Protein 3BU3 (pdb70)

GO terms:
  GO:0005515 protein binding (F, IPI)
  GO:0002092 positive regulation of receptor internalization (P, IDA)
  GO:0031981 nuclear lumen (C, IDA)
  GO:0005635 nuclear envelope (C, IDA)
  GO:0005886 plasma membrane (C, IDA)
  GO:0005899 insulin receptor complex (C, IDA)
  GO:0008286 insulin receptor signaling pathway (P, IDA)
  GO:0005009 insulin receptor activity (F, IGI)
  GO:0007612 learning (P, TAS)
  GO:0007613 memory (P, TAS)
  GO:0008286 insulin receptor signaling pathway (P, IGI)
  GO:0001540 amyloid-beta binding (F, IPI)
  GO:0044877 protein-containing complex binding (F, IPI)
  GO:0043235 signaling receptor complex (C, IDA)
  GO:0004713 protein tyrosine kinase activity (F, IDA)
  GO:0005009 insulin receptor activity (F, IDA)
  GO:0004713 protein tyrosine kinase activity (F, EXP)
  GO:0005009 insulin receptor activity (F, TAS)
  GO:0005886 plasma membrane (C, TAS)
  GO:0010008 endosome membrane (C, TAS)

Sequence (308 aa):
DEWEVSREKITLLRELGQGSFGMVYEGNARDIIKGEAETRVAVKTVNESASLRERIEFLNEASVMKGFTCHHVVRLLGVVSKGQPTLVVMELMAHGDLKSYLRSLRPEAENNPGRPPPTLQEMIQMAAEIADGMAYLNAKKFVHRDLAARNCMVAHDFTVKIGDFGMTRDIETDRKGGKGLLPVRWMAPESLKDGVFTTSSDMWSFGVVLWEITSLAEQPYQGLSNEQVLKFVMDGGYLDQPDNCPERVTDLMRMCWQFNPNMRPTFLEIVNLLKDDLHPSFPEVSFFHSEENKYNPYPEDYGDIEIG

Structure (mmCIF, N/CA/C/O backbone):
data_3BU3
#
_entry.id   3BU3
#
_cell.length_a   46.759
_cell.length_b   84.932
_cell.length_c   50.708
_cell.angle_alpha   90.00
_cell.angle_beta   113.21
_cell.angle_gamma   90.00
#
_symmetry.space_group_name_H-M   'P 1 21 1'
#
loop_
_entity.id
_entity.type
_entity.pdbx_description
1 polymer 'insulin receptor subunit beta'
2 polymer 'Insulin receptor substrate 2'
3 water water
#
loop_
_atom_site.group_PDB
_atom_site.id
_atom_site.type_symbol
_atom_site.label_atom_id
_atom_site.label_alt_id
_atom_site.label_comp_id
_atom_site.label_asym_id
_atom_site.label_entity_id
_atom_site.label_seq_id
_atom_site.pdbx_PDB_ins_code
_atom_site.Cartn_x
_atom_site.Cartn_y
_atom_site.Cartn_z
_atom_site.occupancy
_atom_site.B_iso_or_equiv
_atom_site.auth_seq_id
_atom_site.auth_comp_id
_atom_site.auth_asym_id
_atom_site.auth_atom_id
_atom_site.pdbx_PDB_model_num
ATOM 1 N N . ASP A 1 10 ? 5.164 21.724 3.537 1.00 37.43 987 ASP A N 1
ATOM 2 C CA . ASP A 1 10 ? 5.178 20.313 4.016 1.00 37.02 987 ASP A CA 1
ATOM 3 C C . ASP A 1 10 ? 4.347 19.372 3.136 1.00 36.62 987 ASP A C 1
ATOM 4 O O . ASP A 1 10 ? 3.189 19.657 2.816 1.00 36.90 987 ASP A O 1
ATOM 6 N N . GLU A 1 11 ? 4.943 18.239 2.766 1.00 35.67 988 GLU A N 1
ATOM 7 C CA . GLU A 1 11 ? 4.207 17.133 2.150 1.00 34.26 988 GLU A CA 1
ATOM 8 C C . GLU A 1 11 ? 3.248 16.466 3.163 1.00 33.15 988 GLU A C 1
ATOM 9 O O . GLU A 1 11 ? 2.403 15.651 2.799 1.00 33.15 988 GLU A O 1
ATOM 11 N N . TRP A 1 12 ? 3.390 16.838 4.431 1.00 31.42 989 TRP A N 1
ATOM 12 C CA . TRP A 1 12 ? 2.615 16.251 5.533 1.00 29.87 989 TRP A CA 1
ATOM 13 C C . TRP A 1 12 ? 1.406 17.098 5.932 1.00 29.06 989 TRP A C 1
ATOM 14 O O . TRP A 1 12 ? 0.539 16.647 6.675 1.00 28.28 989 TRP A O 1
ATOM 25 N N . GLU A 1 13 ? 1.349 18.319 5.410 1.00 28.20 990 GLU A N 1
ATOM 26 C CA . GLU A 1 13 ? 0.332 19.279 5.819 1.00 27.68 990 GLU A CA 1
ATOM 27 C C . GLU A 1 13 ? -1.073 18.875 5.398 1.00 27.79 990 GLU A C 1
ATOM 28 O O . GLU A 1 13 ? -1.306 18.428 4.269 1.00 27.53 990 GLU A O 1
ATOM 34 N N . VAL A 1 14 ? -2.005 19.022 6.334 1.00 27.35 991 VAL A N 1
ATOM 35 C CA . VAL A 1 14 ? -3.408 18.769 6.081 1.00 27.93 991 VAL A CA 1
ATOM 36 C C . VAL A 1 14 ? -4.179 20.045 6.421 1.00 28.06 991 VAL A C 1
ATOM 37 O O . VAL A 1 14 ? -3.909 20.686 7.439 1.00 27.76 991 VAL A O 1
ATOM 41 N N . SER A 1 15 ? -5.114 20.407 5.545 1.00 28.91 992 SER A N 1
ATOM 42 C CA . SER A 1 15 ? -6.039 21.519 5.778 1.00 29.89 992 SER A CA 1
ATOM 43 C C . SER A 1 15 ? -6.922 21.252 7.001 1.00 29.47 992 SER A C 1
ATOM 44 O O . SER A 1 15 ? -7.549 20.203 7.095 1.00 30.07 992 SER A O 1
ATOM 47 N N . ARG A 1 16 ? -6.987 22.214 7.922 1.00 29.76 993 ARG A N 1
ATOM 48 C CA . ARG A 1 16 ? -7.724 22.055 9.188 1.00 29.17 993 ARG A CA 1
ATOM 49 C C . ARG A 1 16 ? -9.200 21.714 9.015 1.00 29.75 993 ARG A C 1
ATOM 50 O O . ARG A 1 16 ? -9.763 20.968 9.814 1.00 29.34 993 ARG A O 1
ATOM 58 N N . GLU A 1 17 ? -9.819 22.260 7.969 1.00 30.48 994 GLU A N 1
ATOM 59 C CA . GLU A 1 17 ? -11.243 22.051 7.707 1.00 31.07 994 GLU A CA 1
ATOM 60 C C . GLU A 1 17 ? -11.559 20.606 7.329 1.00 30.78 994 GLU A C 1
ATOM 61 O O . GLU A 1 17 ? -12.715 20.187 7.362 1.00 30.93 994 GLU A O 1
ATOM 67 N N . LYS A 1 18 ? -10.519 19.845 6.991 1.00 30.95 995 LYS A N 1
ATOM 68 C CA . LYS A 1 18 ? -10.669 18.436 6.679 1.00 30.83 995 LYS A CA 1
ATOM 69 C C . LYS A 1 18 ? -10.817 17.546 7.919 1.00 30.40 995 LYS A C 1
ATOM 70 O O . LYS A 1 18 ? -11.275 16.410 7.810 1.00 30.45 995 LYS A O 1
ATOM 76 N N . ILE A 1 19 ? -10.468 18.077 9.093 1.00 30.13 996 ILE A N 1
ATOM 77 C CA . ILE A 1 19 ? -10.524 17.317 10.351 1.00 29.83 996 ILE A CA 1
ATOM 78 C C . ILE A 1 19 ? -11.792 17.627 11.166 1.00 29.65 996 ILE A C 1
ATOM 79 O O . ILE A 1 19 ? -12.136 18.799 11.375 1.00 30.58 996 ILE A O 1
ATOM 84 N N . THR A 1 20 ? -12.483 16.580 11.609 1.00 29.41 997 THR A N 1
ATOM 85 C CA . THR A 1 20 ? -13.601 16.703 12.546 1.00 29.56 997 THR A CA 1
ATOM 86 C C . THR A 1 20 ? -13.356 15.811 13.771 1.00 29.42 997 THR A C 1
ATOM 87 O O . THR A 1 20 ? -13.173 14.609 13.636 1.00 28.63 997 THR A O 1
ATOM 91 N N . LEU A 1 21 ? -13.369 16.402 14.965 1.00 29.58 998 LEU A N 1
ATOM 92 C CA . LEU A 1 21 ? -13.199 15.642 16.202 1.00 30.06 998 LEU A CA 1
ATOM 93 C C . LEU A 1 21 ? -14.527 15.051 16.669 1.00 30.09 998 LEU A C 1
ATOM 94 O O . LEU A 1 21 ? -15.541 15.757 16.736 1.00 30.99 998 LEU A O 1
ATOM 99 N N . LEU A 1 22 ? -14.520 13.764 16.993 1.00 29.53 999 LEU A N 1
ATOM 100 C CA . LEU A 1 22 ? -15.742 13.055 17.342 1.00 29.77 999 LEU A CA 1
ATOM 101 C C . LEU A 1 22 ? -15.855 12.817 18.840 1.00 30.18 999 LEU A C 1
ATOM 102 O O . LEU A 1 22 ? -16.892 13.111 19.435 1.00 30.82 999 LEU A O 1
ATOM 107 N N . ARG A 1 23 ? -14.782 12.302 19.443 1.00 29.87 1000 ARG A N 1
ATOM 108 C CA . ARG A 1 23 ? -14.737 12.063 20.879 1.00 29.69 1000 ARG A CA 1
ATOM 109 C C . ARG A 1 23 ? -13.310 11.976 21.394 1.00 29.39 1000 ARG A C 1
ATOM 110 O O . ARG A 1 23 ? -12.352 11.906 20.611 1.00 28.75 1000 ARG A O 1
ATOM 118 N N . GLU A 1 24 ? -13.176 11.990 22.716 1.00 29.41 1001 GLU A N 1
ATOM 119 C CA . GLU A 1 24 ? -11.873 11.850 23.352 1.00 29.01 1001 GLU A CA 1
ATOM 120 C C . GLU A 1 24 ? -11.537 10.380 23.403 1.00 28.89 1001 GLU A C 1
ATOM 121 O O . GLU A 1 24 ? -12.372 9.565 23.800 1.00 28.68 1001 GLU A O 1
ATOM 127 N N . LEU A 1 25 ? -10.324 10.041 22.992 1.00 28.59 1002 LEU A N 1
ATOM 128 C CA . LEU A 1 25 ? -9.836 8.670 23.111 1.00 29.11 1002 LEU A CA 1
ATOM 129 C C . LEU A 1 25 ? -9.154 8.492 24.447 1.00 29.51 1002 LEU A C 1
ATOM 130 O O . LEU A 1 25 ? -9.334 7.474 25.122 1.00 30.24 1002 LEU A O 1
ATOM 135 N N . GLY A 1 26 ? -8.378 9.492 24.839 1.00 29.33 1003 GLY A N 1
ATOM 136 C CA . GLY A 1 26 ? -7.716 9.447 26.130 1.00 29.65 1003 GLY A CA 1
ATOM 137 C C . GLY A 1 26 ? -6.469 10.281 26.113 1.00 29.63 1003 GLY A C 1
ATOM 138 O O . GLY A 1 26 ? -5.978 10.657 25.041 1.00 29.67 1003 GLY A O 1
ATOM 139 N N . GLN A 1 27 ? -5.969 10.584 27.305 1.00 29.60 1004 GLN A N 1
ATOM 140 C CA . GLN A 1 27 ? -4.762 11.386 27.465 1.00 29.44 1004 GLN A CA 1
ATOM 141 C C . GLN A 1 27 ? -3.532 10.710 26.851 1.00 28.51 1004 GLN A C 1
ATOM 142 O O . GLN A 1 27 ? -3.270 9.523 27.100 1.00 28.23 1004 GLN A O 1
ATOM 148 N N . GLY A 1 28 ? -2.807 11.466 26.025 1.00 27.73 1005 GLY A N 1
ATOM 149 C CA . GLY A 1 28 ? -1.539 11.019 25.438 1.00 27.76 1005 GLY A CA 1
ATOM 150 C C . GLY A 1 28 ? -0.416 11.556 26.306 1.00 27.70 1005 GLY A C 1
ATOM 151 O O . GLY A 1 28 ? -0.673 12.081 27.389 1.00 27.67 1005 GLY A O 1
ATOM 152 N N . SER A 1 29 ? 0.821 11.443 25.835 1.00 27.90 1006 SER A N 1
ATOM 153 C CA . SER A 1 29 ? 1.972 11.904 26.615 1.00 28.40 1006 SER A CA 1
ATOM 154 C C . SER A 1 29 ? 1.894 13.390 26.933 1.00 28.10 1006 SER A C 1
ATOM 155 O O . SER A 1 29 ? 2.217 13.807 28.053 1.00 28.50 1006 SER A O 1
ATOM 158 N N . PHE A 1 30 ? 1.465 14.183 25.953 1.00 27.56 1007 PHE A N 1
ATOM 159 C CA . PHE A 1 30 ? 1.564 15.646 26.056 1.00 27.27 1007 PHE A CA 1
ATOM 160 C C . PHE A 1 30 ? 0.226 16.364 25.975 1.00 27.08 1007 PHE A C 1
ATOM 161 O O . PHE A 1 30 ? 0.168 17.601 26.042 1.00 27.67 1007 PHE A O 1
ATOM 169 N N . GLY A 1 31 ? -0.849 15.592 25.857 1.00 25.87 1008 GLY A N 1
ATOM 170 C CA . GLY A 1 31 ? -2.179 16.164 25.758 1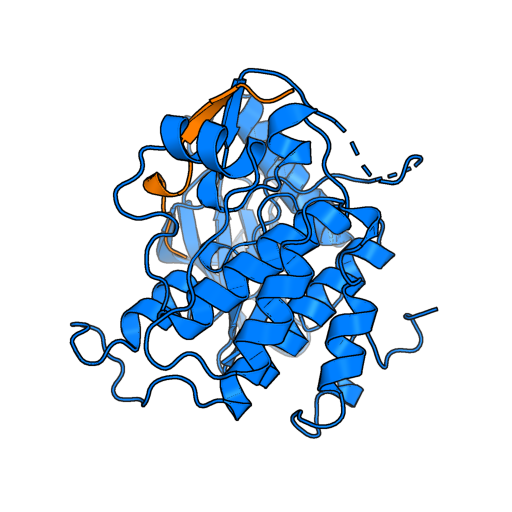.00 24.79 1008 GLY A CA 1
ATOM 171 C C . GLY A 1 31 ? -3.204 15.158 25.278 1.00 24.14 1008 GLY A C 1
ATOM 172 O O . GLY A 1 31 ? -2.883 13.993 25.058 1.00 24.28 1008 GLY A O 1
ATOM 173 N N . MET A 1 32 ? -4.440 15.611 25.116 1.00 23.19 1009 MET A N 1
ATOM 174 C CA . MET A 1 32 ? -5.546 14.712 24.784 1.00 22.47 1009 MET A CA 1
ATOM 175 C C . MET A 1 32 ? -5.405 14.149 23.360 1.00 21.57 1009 MET A C 1
ATOM 176 O O . MET A 1 32 ? -4.953 14.848 22.446 1.00 20.97 1009 MET A O 1
ATOM 181 N N . VAL A 1 33 ? -5.769 12.877 23.198 1.00 19.91 1010 VAL A N 1
ATOM 182 C CA . VAL A 1 33 ? -5.871 12.274 21.867 1.00 19.42 1010 VAL A CA 1
ATOM 183 C C . VAL A 1 33 ? -7.361 12.084 21.586 1.00 19.05 1010 VAL A C 1
ATOM 184 O O . VAL A 1 33 ? -8.117 11.716 22.481 1.00 19.02 1010 VAL A O 1
ATOM 188 N N . TYR A 1 34 ? -7.761 12.371 20.354 1.00 18.95 1011 TYR A N 1
ATOM 189 C CA . TYR A 1 34 ? -9.158 12.330 19.931 1.00 19.42 1011 TYR A CA 1
ATOM 190 C C . TYR A 1 34 ? -9.329 11.300 18.835 1.00 19.85 1011 TYR A C 1
ATOM 191 O O . TYR A 1 34 ? -8.385 10.980 18.118 1.00 18.91 1011 TYR A O 1
ATOM 200 N N . GLU A 1 35 ? -10.534 10.759 18.738 1.00 20.34 1012 GLU A N 1
ATOM 201 C CA . GLU A 1 35 ? -10.930 10.047 17.536 1.00 21.85 1012 GLU A CA 1
ATOM 202 C C . GLU A 1 35 ? -11.597 11.095 16.654 1.00 21.77 1012 GLU A C 1
ATOM 203 O O . GLU A 1 35 ? -12.418 11.898 17.123 1.00 22.01 1012 GLU A O 1
ATOM 209 N N . GLY A 1 36 ? -11.238 11.095 15.379 1.00 21.59 1013 GLY A N 1
ATOM 210 C CA . GLY A 1 36 ? -11.729 12.098 14.454 1.00 22.31 1013 GLY A CA 1
ATOM 211 C C . GLY A 1 36 ? -12.017 11.514 13.084 1.00 22.03 1013 GLY A C 1
ATOM 212 O O . GLY A 1 36 ? -11.737 10.341 12.832 1.00 21.30 1013 GLY A O 1
ATOM 213 N N . ASN A 1 37 ? -12.634 12.332 12.233 1.00 23.04 1014 ASN A N 1
ATOM 214 C CA . ASN A 1 37 ? -12.740 12.058 10.796 1.00 24.10 1014 ASN A CA 1
ATOM 215 C C . ASN A 1 37 ? -11.831 13.012 10.046 1.00 24.52 1014 ASN A C 1
ATOM 216 O O . ASN A 1 37 ? -11.773 14.198 10.366 1.00 24.63 1014 ASN A O 1
ATOM 221 N N . ALA A 1 38 ? -11.108 12.491 9.055 1.00 23.90 1015 ALA A N 1
ATOM 222 C CA . ALA A 1 38 ? -10.265 13.323 8.211 1.00 24.36 1015 ALA A CA 1
ATOM 223 C C . ALA A 1 38 ? -10.650 13.122 6.746 1.00 25.46 1015 ALA A C 1
ATOM 224 O O . ALA A 1 38 ? -10.638 11.996 6.256 1.00 25.63 1015 ALA A O 1
ATOM 226 N N . ARG A 1 39 ? -11.008 14.210 6.068 1.00 26.23 1016 ARG A N 1
ATOM 227 C CA . ARG A 1 39 ? -11.365 14.128 4.659 1.00 28.02 1016 ARG A CA 1
ATOM 228 C C . ARG A 1 39 ? -10.118 14.166 3.798 1.00 27.75 1016 ARG A C 1
ATOM 229 O O . ARG A 1 39 ? -9.230 14.980 4.024 1.00 27.09 1016 ARG A O 1
ATOM 237 N N . ASP A 1 40 ? -10.052 13.254 2.828 1.00 28.82 1017 ASP A N 1
ATOM 238 C CA . ASP A 1 40 ? -9.033 13.295 1.780 1.00 30.20 1017 ASP A CA 1
ATOM 239 C C . ASP A 1 40 ? -7.605 13.191 2.296 1.00 30.29 1017 ASP A C 1
ATOM 240 O O . ASP A 1 40 ? -6.698 13.852 1.780 1.00 30.80 1017 ASP A O 1
ATOM 245 N N . ILE A 1 41 ? -7.416 12.359 3.312 1.00 29.60 1018 ILE A N 1
ATOM 246 C CA . ILE A 1 41 ? -6.094 12.182 3.905 1.00 29.38 1018 ILE A CA 1
ATOM 247 C C . ILE A 1 41 ? -5.400 10.913 3.382 1.00 29.54 1018 ILE A C 1
ATOM 248 O O . ILE A 1 41 ? -4.168 10.866 3.278 1.00 30.28 1018 ILE A O 1
ATOM 253 N N . ILE A 1 42 ? -6.190 9.904 3.033 1.00 28.91 1019 ILE A N 1
ATOM 254 C CA . ILE A 1 42 ? -5.650 8.662 2.477 1.00 28.70 1019 ILE A CA 1
ATOM 255 C C . ILE A 1 42 ? -6.209 8.509 1.060 1.00 28.46 1019 ILE A C 1
ATOM 256 O O . ILE A 1 42 ? -7.422 8.511 0.866 1.00 27.98 1019 ILE A O 1
ATOM 261 N N . LYS A 1 43 ? -5.323 8.394 0.075 1.00 27.84 1020 LYS A N 1
ATOM 262 C CA . LYS A 1 43 ? -5.744 8.187 -1.315 1.00 27.98 1020 LYS A CA 1
ATOM 263 C C . LYS A 1 43 ? -6.681 6.980 -1.396 1.00 27.18 1020 LYS A C 1
ATOM 264 O O . LYS A 1 43 ? -6.399 5.931 -0.815 1.00 27.31 1020 LYS A O 1
ATOM 270 N N . GLY A 1 44 ? -7.802 7.137 -2.092 1.00 26.87 1021 GLY A N 1
ATOM 271 C CA . GLY A 1 44 ? -8.781 6.054 -2.207 1.00 26.34 1021 GLY A CA 1
ATOM 272 C C . GLY A 1 44 ? -9.904 6.085 -1.178 1.00 26.38 1021 GLY A C 1
ATOM 273 O O . GLY A 1 44 ? -10.836 5.274 -1.244 1.00 26.45 1021 GLY A O 1
ATOM 274 N N . GLU A 1 45 ? -9.812 7.015 -0.228 1.00 25.26 1022 GLU A N 1
ATOM 275 C CA . GLU A 1 45 ? -10.825 7.186 0.813 1.00 25.56 1022 GLU A CA 1
ATOM 276 C C . GLU A 1 45 ? -11.221 8.652 0.891 1.00 24.90 1022 GLU A C 1
ATOM 277 O O . GLU A 1 45 ? -10.382 9.519 1.133 1.00 24.70 1022 GLU A O 1
ATOM 283 N N . ALA A 1 46 ? -12.501 8.932 0.664 1.00 24.31 1023 ALA A N 1
ATOM 284 C CA . ALA A 1 46 ? -13.001 10.298 0.759 1.00 24.12 1023 ALA A CA 1
ATOM 285 C C . ALA A 1 46 ? -12.892 10.827 2.193 1.00 23.63 1023 ALA A C 1
ATOM 286 O O . ALA A 1 46 ? -12.674 12.025 2.415 1.00 23.49 1023 ALA A O 1
ATOM 288 N N . GLU A 1 47 ? -13.065 9.920 3.151 1.00 23.36 1024 GLU A N 1
ATOM 289 C CA . GLU A 1 47 ? -13.043 10.270 4.567 1.00 23.69 1024 GLU A CA 1
ATOM 290 C C . GLU A 1 47 ? -12.594 9.059 5.376 1.00 22.57 1024 GLU A C 1
ATOM 291 O O . GLU A 1 47 ? -13.052 7.933 5.148 1.00 23.18 1024 GLU A O 1
ATOM 297 N N . THR A 1 48 ? -11.687 9.297 6.326 1.00 21.26 1025 THR A N 1
ATOM 298 C CA . THR A 1 48 ? -11.072 8.221 7.106 1.00 20.71 1025 THR A CA 1
ATOM 299 C C . THR A 1 48 ? -11.157 8.567 8.591 1.00 19.63 1025 THR A C 1
ATOM 300 O O . THR A 1 48 ? -10.885 9.707 8.968 1.00 19.59 1025 THR A O 1
ATOM 304 N N . ARG A 1 49 ? -11.529 7.582 9.405 1.00 18.92 1026 ARG A N 1
ATOM 305 C CA . ARG A 1 49 ? -11.505 7.737 10.855 1.00 19.16 1026 ARG A CA 1
ATOM 306 C C . ARG A 1 49 ? -10.040 7.651 11.308 1.00 18.46 1026 ARG A C 1
ATOM 307 O O . ARG A 1 49 ? -9.321 6.718 10.934 1.00 17.45 1026 ARG A O 1
ATOM 315 N N . VAL A 1 50 ? -9.633 8.622 12.123 1.00 17.73 1027 VAL A N 1
ATOM 316 C CA . 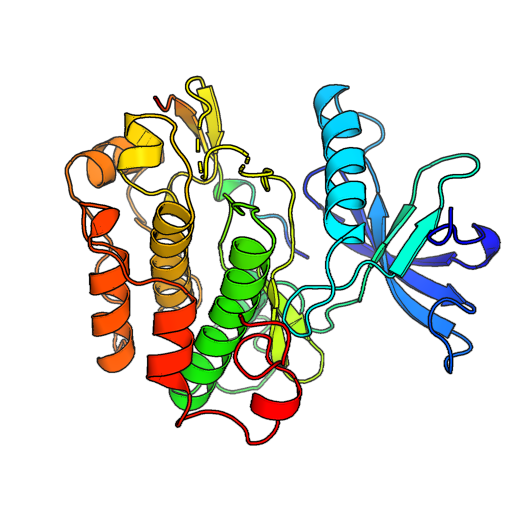VAL A 1 50 ? -8.217 8.826 12.502 1.00 17.02 1027 VAL A CA 1
ATOM 317 C C . VAL A 1 50 ? -8.078 9.092 13.996 1.00 16.96 1027 VAL A C 1
ATOM 318 O O . VAL A 1 50 ? -9.074 9.373 14.678 1.00 17.50 1027 VAL A O 1
ATOM 322 N N . ALA A 1 51 ? -6.841 9.014 14.491 1.00 15.95 1028 ALA A N 1
ATOM 323 C CA . ALA A 1 51 ? -6.523 9.475 15.847 1.00 15.75 1028 ALA A CA 1
ATOM 324 C C . ALA A 1 51 ? -5.862 10.838 15.671 1.00 15.97 1028 ALA A C 1
ATOM 325 O O . ALA A 1 51 ? -5.087 11.036 14.740 1.00 16.11 1028 ALA A O 1
ATOM 327 N N . VAL A 1 52 ? -6.182 11.783 16.545 1.00 15.83 1029 VAL A N 1
ATOM 328 C CA . VAL A 1 52 ? -5.615 13.128 16.436 1.00 16.41 1029 VAL A CA 1
ATOM 329 C C . VAL A 1 52 ? -5.018 13.494 17.787 1.00 16.73 1029 VAL A C 1
ATOM 330 O O . VAL A 1 52 ? -5.746 13.580 18.777 1.00 17.18 1029 VAL A O 1
ATOM 334 N N . LYS A 1 53 ? -3.698 13.671 17.821 1.00 17.82 1030 LYS A N 1
ATOM 335 C CA . LYS A 1 53 ? -2.980 13.987 19.050 1.00 19.03 1030 LYS A CA 1
ATOM 336 C C . LYS A 1 53 ? -2.822 15.489 19.157 1.00 19.80 1030 LYS A C 1
ATOM 337 O O . LYS A 1 53 ? -2.575 16.181 18.169 1.00 19.79 1030 LYS A O 1
ATOM 343 N N . THR A 1 54 ? -2.991 15.994 20.373 1.00 19.87 1031 THR A N 1
ATOM 344 C CA . T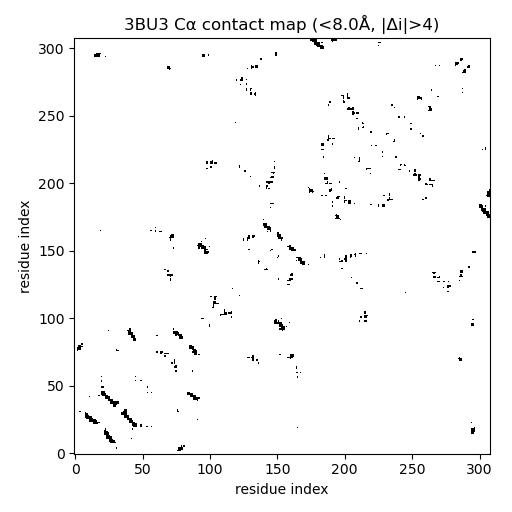HR A 1 54 ? -2.903 17.431 20.600 1.00 20.99 1031 THR A CA 1
ATOM 345 C C . THR A 1 54 ? -2.050 17.699 21.831 1.00 21.46 1031 THR A C 1
ATOM 346 O O . THR A 1 54 ? -1.800 16.784 22.603 1.00 21.54 1031 THR A O 1
ATOM 350 N N . VAL A 1 55 ? -1.594 18.947 21.995 1.00 22.66 1032 VAL A N 1
ATOM 351 C CA . VAL A 1 55 ? -0.847 19.334 23.197 1.00 24.41 1032 VAL A CA 1
ATOM 352 C C . VAL A 1 55 ? -1.776 20.013 24.173 1.00 24.84 1032 VAL A C 1
ATOM 353 O O . VAL A 1 55 ? -2.591 20.838 23.770 1.00 25.21 1032 VAL A O 1
ATOM 357 N N . ASN A 1 56 ? -1.622 19.677 25.452 1.00 25.92 1033 ASN A N 1
ATOM 358 C CA . ASN A 1 56 ? -2.348 20.323 26.548 1.00 27.66 1033 ASN A CA 1
ATOM 359 C C . ASN A 1 56 ? -2.132 21.837 26.576 1.00 27.62 1033 ASN A C 1
ATOM 360 O O . ASN A 1 56 ? -1.014 22.297 26.387 1.00 27.13 1033 ASN A O 1
ATOM 365 N N . GLU A 1 57 ? -3.196 22.595 26.840 1.00 27.79 1034 GLU A N 1
ATOM 366 C CA . GLU A 1 57 ? -3.106 24.055 26.909 1.00 28.66 1034 GLU A CA 1
ATOM 367 C C . GLU A 1 57 ? -2.021 24.516 27.884 1.00 28.42 1034 GLU A C 1
ATOM 368 O O . GLU A 1 57 ? -1.413 25.564 27.683 1.00 29.79 1034 GLU A O 1
ATOM 370 N N . SER A 1 58 ? -1.783 23.730 28.927 1.00 28.46 1035 SER A N 1
ATOM 371 C CA . SER A 1 58 ? -0.854 24.120 29.980 1.00 27.94 1035 SER A CA 1
ATOM 372 C C . SER A 1 58 ? 0.445 23.319 29.945 1.00 26.79 1035 SER A C 1
ATOM 373 O O . SER A 1 58 ? 1.179 23.288 30.928 1.00 26.53 1035 SER A O 1
ATOM 376 N N . ALA A 1 59 ? 0.712 22.665 28.813 1.00 25.10 1036 ALA A N 1
ATOM 377 C CA . ALA A 1 59 ? 1.953 21.941 28.601 1.00 23.93 1036 ALA A CA 1
ATOM 378 C C . ALA A 1 59 ? 3.152 22.856 28.871 1.00 23.01 1036 ALA A C 1
ATOM 379 O O . ALA A 1 59 ? 3.137 24.035 28.501 1.00 22.89 1036 ALA A O 1
ATOM 381 N N . SER A 1 60 ? 4.158 22.312 29.553 1.00 22.71 1037 SER A N 1
ATOM 382 C CA . SER A 1 60 ? 5.431 23.000 29.750 1.00 21.80 1037 SER A CA 1
ATOM 383 C C . SER A 1 60 ? 6.125 23.207 28.402 1.00 21.36 1037 SER A C 1
ATOM 384 O O . SER A 1 60 ? 5.811 22.528 27.421 1.00 20.90 1037 SER A O 1
ATOM 387 N N . LEU A 1 61 ? 7.091 24.127 28.353 1.00 20.51 1038 LEU A N 1
ATOM 388 C CA . LEU A 1 61 ? 7.884 24.316 27.145 1.00 20.11 1038 LEU A CA 1
ATOM 389 C C . LEU A 1 61 ? 8.552 23.001 26.697 1.00 19.98 1038 LEU A C 1
ATOM 390 O O . LEU A 1 61 ? 8.576 22.690 25.508 1.00 19.83 1038 LEU A O 1
ATOM 395 N N . ARG A 1 62 ? 9.068 22.229 27.653 1.00 20.15 1039 ARG A N 1
ATOM 396 C CA . ARG A 1 62 ? 9.692 20.939 27.327 1.00 20.85 1039 ARG A CA 1
ATOM 397 C C . ARG A 1 62 ? 8.669 20.033 26.644 1.00 21.02 1039 ARG A C 1
ATOM 398 O O . ARG A 1 62 ? 8.961 19.413 25.623 1.00 20.61 1039 ARG A O 1
ATOM 406 N N . GLU A 1 63 ? 7.473 19.976 27.216 1.00 20.63 1040 GLU A N 1
ATOM 407 C CA . GLU A 1 63 ? 6.421 19.113 26.665 1.00 21.19 1040 GLU A CA 1
ATOM 408 C C . GLU A 1 63 ? 5.991 19.557 25.283 1.00 21.06 1040 GLU A C 1
ATOM 409 O O . GLU A 1 63 ? 5.773 18.711 24.415 1.00 21.04 1040 GLU A O 1
ATOM 415 N N . ARG A 1 64 ? 5.902 20.874 25.059 1.00 20.53 1041 ARG A N 1
ATOM 416 C CA . ARG A 1 64 ? 5.562 21.389 23.728 1.00 20.75 1041 ARG A CA 1
ATOM 417 C C . ARG A 1 64 ? 6.631 21.000 22.694 1.00 20.33 1041 ARG A C 1
ATOM 418 O O . ARG A 1 64 ? 6.318 20.619 21.556 1.00 20.39 1041 ARG A O 1
ATOM 426 N N . ILE A 1 65 ? 7.897 21.106 23.089 1.00 20.16 1042 ILE A N 1
ATOM 427 C CA . ILE A 1 65 ? 9.016 20.718 22.223 1.00 20.06 1042 ILE A CA 1
ATOM 428 C C . ILE A 1 65 ? 8.976 19.216 21.906 1.00 20.50 1042 ILE A C 1
ATOM 429 O O . ILE A 1 65 ? 9.082 18.813 20.733 1.00 20.79 1042 ILE A O 1
ATOM 434 N N . GLU A 1 66 ? 8.785 18.407 22.945 1.00 21.01 1043 GLU A N 1
ATOM 435 C CA . GLU A 1 66 ? 8.756 16.948 22.791 1.00 22.39 1043 GLU A CA 1
ATOM 436 C C . GLU A 1 66 ? 7.594 16.471 21.905 1.00 21.41 1043 GLU A C 1
ATOM 437 O O . GLU A 1 66 ? 7.745 15.547 21.092 1.00 21.69 1043 GLU A O 1
ATOM 443 N N . PHE A 1 67 ? 6.449 17.134 22.025 1.00 20.84 1044 PHE A N 1
ATOM 444 C CA . PHE A 1 67 ? 5.278 16.802 21.205 1.00 20.62 1044 PHE A CA 1
ATOM 445 C C . PHE A 1 67 ? 5.594 16.989 19.718 1.00 20.44 1044 PHE A C 1
ATOM 446 O O . PHE A 1 67 ? 5.305 16.125 18.893 1.00 19.96 1044 PHE A O 1
ATOM 454 N N . LEU A 1 68 ? 6.228 18.112 19.386 1.00 20.98 1045 LEU A N 1
ATOM 455 C CA . LEU A 1 68 ? 6.611 18.379 18.009 1.00 20.39 1045 LEU A CA 1
ATOM 456 C C . LEU A 1 68 ? 7.707 17.445 17.517 1.00 20.44 1045 LEU A C 1
ATOM 457 O O . LEU A 1 68 ? 7.672 17.003 16.365 1.00 21.00 1045 LEU A O 1
ATOM 462 N N . ASN A 1 69 ? 8.667 17.138 18.388 1.00 19.94 1046 ASN A N 1
ATOM 463 C CA . ASN A 1 69 ? 9.758 16.215 18.035 1.00 20.21 1046 ASN A CA 1
ATOM 464 C C . ASN A 1 69 ? 9.260 14.816 17.714 1.00 19.94 1046 ASN A C 1
ATOM 465 O O . ASN A 1 69 ? 9.760 14.165 16.779 1.00 19.85 1046 ASN A O 1
ATOM 470 N N . GLU A 1 70 ? 8.265 14.370 18.476 1.00 19.95 1047 GLU A N 1
ATOM 471 C CA . GLU A 1 70 ? 7.682 13.047 18.266 1.00 20.01 1047 GLU A CA 1
ATOM 472 C C . GLU A 1 70 ? 6.987 12.959 16.905 1.00 19.88 1047 GLU A C 1
ATOM 473 O O . GLU A 1 70 ? 7.149 11.980 16.166 1.00 19.69 1047 GLU A O 1
ATOM 479 N N . ALA A 1 71 ? 6.213 13.985 16.566 1.00 19.95 1048 ALA A N 1
ATOM 480 C CA . ALA A 1 71 ? 5.592 14.027 15.244 1.00 20.62 1048 ALA A CA 1
ATOM 481 C C . ALA A 1 71 ? 6.670 13.963 14.163 1.00 20.82 1048 ALA A C 1
ATOM 482 O O . ALA A 1 71 ? 6.565 13.185 13.202 1.00 21.12 1048 ALA A O 1
ATOM 484 N N . SER A 1 72 ? 7.729 14.750 14.344 1.00 21.39 1049 SER A N 1
ATOM 485 C CA . SER A 1 72 ? 8.816 14.797 13.364 1.00 22.13 1049 SER A CA 1
ATOM 486 C C . SER A 1 72 ? 9.479 13.428 13.138 1.00 21.84 1049 SER A C 1
ATOM 487 O O . SER A 1 72 ? 9.715 13.016 11.998 1.00 22.39 1049 SER A O 1
ATOM 490 N N . VAL A 1 73 ? 9.763 12.730 14.227 1.00 21.98 1050 VAL A N 1
ATOM 491 C CA . VAL A 1 73 ? 10.359 11.396 14.187 1.00 22.40 1050 VAL A CA 1
ATOM 492 C C . VAL A 1 73 ? 9.530 10.431 13.324 1.00 22.34 1050 VAL A C 1
ATOM 493 O O . VAL A 1 73 ? 10.066 9.697 12.483 1.00 20.97 1050 VAL A O 1
ATOM 497 N N . MET A 1 74 ? 8.214 10.473 13.510 1.00 21.77 1051 MET A N 1
ATOM 498 C CA . MET A 1 74 ? 7.323 9.543 12.832 1.00 22.84 1051 MET A CA 1
ATOM 499 C C . MET A 1 74 ? 7.256 9.753 11.320 1.00 21.63 1051 MET A C 1
ATOM 500 O O . MET A 1 74 ? 6.891 8.840 10.586 1.00 21.08 1051 MET A O 1
ATOM 505 N N . LYS A 1 75 ? 7.644 10.942 10.855 1.00 20.95 1052 LYS A N 1
ATOM 506 C CA . LYS A 1 75 ? 7.642 11.231 9.411 1.00 21.01 1052 LYS A CA 1
ATOM 507 C C . LYS A 1 75 ? 8.584 10.301 8.650 1.00 20.85 1052 LYS A C 1
ATOM 508 O O . LYS A 1 75 ? 8.392 10.040 7.457 1.00 21.76 1052 LYS A O 1
ATOM 514 N N . GLY A 1 76 ? 9.599 9.793 9.340 1.00 21.12 1053 GLY A N 1
ATOM 515 C CA . GLY A 1 76 ? 10.613 8.967 8.680 1.00 21.00 1053 GLY A CA 1
ATOM 516 C C . GLY A 1 76 ? 10.267 7.491 8.602 1.00 21.27 1053 GLY A C 1
ATOM 517 O O . GLY A 1 76 ? 10.985 6.708 7.969 1.00 21.98 1053 GLY A O 1
ATOM 518 N N . PHE A 1 77 ? 9.162 7.097 9.229 1.00 20.86 1054 PHE A N 1
ATOM 519 C CA . PHE A 1 77 ? 8.844 5.671 9.363 1.00 20.31 1054 PHE A CA 1
ATOM 520 C C . PHE A 1 77 ? 7.793 5.185 8.384 1.00 20.48 1054 PHE A C 1
ATOM 521 O O . PHE A 1 77 ? 6.752 5.824 8.196 1.00 20.95 1054 PHE A O 1
ATOM 529 N N . THR A 1 78 ? 8.075 4.038 7.781 1.00 20.37 1055 THR A N 1
ATOM 530 C CA . THR A 1 78 ? 7.107 3.321 6.954 1.00 21.26 1055 THR A CA 1
ATOM 531 C C . THR A 1 78 ? 7.293 1.835 7.236 1.00 21.11 1055 THR A C 1
ATOM 532 O O . THR A 1 78 ? 8.212 1.191 6.714 1.00 21.61 1055 THR A O 1
ATOM 536 N N . CYS A 1 79 ? 6.425 1.307 8.094 1.00 20.35 1056 CYS A N 1
ATOM 537 C CA . CYS A 1 79 ? 6.460 -0.104 8.491 1.00 19.57 1056 CYS A CA 1
ATOM 538 C C . CYS A 1 79 ? 5.064 -0.541 8.888 1.00 19.28 1056 CYS A C 1
ATOM 539 O O . CYS A 1 79 ? 4.372 0.169 9.619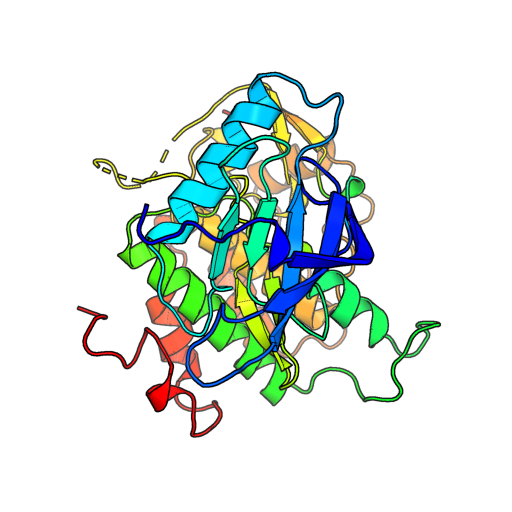 1.00 19.32 1056 CYS A O 1
ATOM 542 N N . HIS A 1 80 ? 4.642 -1.699 8.386 1.00 18.15 1057 HIS A N 1
ATOM 543 C CA . HIS A 1 80 ? 3.320 -2.245 8.705 1.00 17.89 1057 HIS A CA 1
ATOM 544 C C . HIS A 1 80 ? 3.112 -2.429 10.202 1.00 16.92 1057 HIS A C 1
ATOM 545 O O . HIS A 1 80 ? 1.988 -2.399 10.703 1.00 16.85 1057 HIS A O 1
ATOM 552 N N . HIS A 1 81 ? 4.205 -2.657 10.921 1.00 16.42 1058 HIS A N 1
ATOM 553 C CA . HIS A 1 81 ? 4.122 -2.902 12.355 1.00 15.32 1058 HIS A CA 1
ATOM 554 C C . HIS A 1 81 ? 4.501 -1.697 13.204 1.00 15.01 1058 HIS A C 1
ATOM 555 O O . HIS A 1 81 ? 4.866 -1.838 14.362 1.00 14.24 1058 HIS A O 1
ATOM 562 N N . VAL A 1 82 ? 4.407 -0.510 12.595 1.00 14.65 1059 VAL A N 1
ATOM 563 C CA . VAL A 1 82 ? 4.579 0.759 13.295 1.00 14.89 1059 VAL A CA 1
ATOM 564 C C . VAL A 1 82 ? 3.393 1.640 12.920 1.00 14.36 1059 VAL A C 1
ATOM 565 O O . VAL A 1 82 ? 3.066 1.758 11.731 1.00 13.49 1059 VAL A O 1
ATOM 569 N N . VAL A 1 83 ? 2.748 2.225 13.922 1.00 14.99 1060 VAL A N 1
ATOM 570 C CA . VAL A 1 83 ? 1.577 3.096 13.669 1.00 16.63 1060 VAL A CA 1
ATOM 571 C C . VAL A 1 83 ? 1.972 4.258 12.744 1.00 17.22 1060 VAL A C 1
ATOM 572 O O . VAL A 1 83 ? 2.985 4.907 12.963 1.00 17.95 1060 VAL A O 1
ATOM 576 N N . ARG A 1 84 ? 1.168 4.489 11.705 1.00 17.64 1061 ARG A N 1
ATOM 577 C CA . ARG A 1 84 ? 1.483 5.433 10.644 1.00 19.36 1061 ARG A CA 1
ATOM 578 C C . ARG A 1 84 ? 1.095 6.873 11.012 1.00 18.23 1061 ARG A C 1
ATOM 579 O O . ARG A 1 84 ? 0.001 7.099 11.554 1.00 18.10 1061 ARG A O 1
ATOM 587 N N . LEU A 1 85 ? 2.004 7.822 10.751 1.00 17.47 1062 LEU A N 1
ATOM 588 C CA . LEU A 1 85 ? 1.661 9.243 10.744 1.00 17.48 1062 LEU A CA 1
ATOM 589 C C . LEU A 1 85 ? 0.948 9.534 9.424 1.00 17.67 1062 LEU A C 1
ATOM 590 O O . LEU A 1 85 ? 1.441 9.166 8.349 1.00 17.41 1062 LEU A O 1
ATOM 595 N N . LEU A 1 86 ? -0.209 10.194 9.496 1.00 17.51 1063 LEU A N 1
ATOM 596 C CA . LEU A 1 86 ? -0.994 10.487 8.283 1.00 17.61 1063 LEU A CA 1
ATOM 597 C C . LEU A 1 86 ? -0.893 11.937 7.811 1.00 17.81 1063 LEU A C 1
ATOM 598 O O . LEU A 1 86 ? -1.013 12.232 6.608 1.00 18.73 1063 LEU A O 1
ATOM 603 N N . GLY A 1 87 ? -0.692 12.841 8.757 1.00 17.98 1064 GLY A N 1
ATOM 604 C CA . GLY A 1 87 ? -0.587 14.253 8.436 1.00 18.86 1064 GLY A CA 1
ATOM 605 C C . GLY A 1 87 ? -0.469 15.125 9.660 1.00 19.36 1064 GLY A C 1
ATOM 606 O O . GLY A 1 87 ? -0.655 14.664 10.784 1.00 19.15 1064 GLY A O 1
ATOM 607 N N . VAL A 1 88 ? -0.146 16.395 9.426 1.00 20.31 1065 VAL A N 1
ATOM 608 C CA . VAL A 1 88 ? -0.068 17.378 10.481 1.00 21.57 1065 VAL A CA 1
ATOM 609 C C . VAL A 1 88 ? -0.837 18.617 10.019 1.00 22.17 1065 VAL A C 1
ATOM 610 O O . VAL A 1 88 ? -0.751 19.020 8.850 1.00 21.70 1065 VAL A O 1
ATOM 614 N N . VAL A 1 89 ? -1.618 19.181 10.936 1.00 22.32 1066 VAL A N 1
ATOM 615 C CA . VAL A 1 89 ? -2.210 20.498 10.731 1.00 23.58 1066 VAL A CA 1
ATOM 616 C C . VAL A 1 89 ? -1.311 21.445 11.516 1.00 23.90 1066 VAL A C 1
ATOM 617 O O . VAL A 1 89 ? -1.314 21.431 12.752 1.00 23.80 1066 VAL A O 1
ATOM 621 N N . SER A 1 90 ? -0.498 22.215 10.797 1.00 25.60 1067 SER A N 1
ATOM 622 C CA . SER A 1 90 ? 0.469 23.120 11.426 1.00 26.41 1067 SER A CA 1
ATOM 623 C C . SER A 1 90 ? 0.207 24.588 11.083 1.00 27.09 1067 SER A C 1
ATOM 624 O O . SER A 1 90 ? 0.956 25.465 11.510 1.00 27.73 1067 SER A O 1
ATOM 627 N N . LYS A 1 91 ? -0.844 24.845 10.311 1.00 27.61 1068 LYS A N 1
ATOM 628 C CA . LYS A 1 91 ? -1.249 26.211 9.981 1.00 28.27 1068 LYS A CA 1
ATOM 629 C C . LYS A 1 91 ? -2.298 26.697 10.984 1.00 29.21 1068 LYS A C 1
ATOM 630 O O . LYS A 1 91 ? -3.353 26.071 11.153 1.00 29.67 1068 LYS A O 1
ATOM 632 N N . GLY A 1 92 ? -2.013 27.818 11.643 1.00 29.51 1069 GLY A N 1
ATOM 633 C CA . GLY A 1 92 ? -2.895 28.326 12.689 1.00 30.25 1069 GLY A CA 1
ATOM 634 C C . GLY A 1 92 ? -2.669 27.515 13.947 1.00 31.04 1069 GLY A C 1
ATOM 635 O O . GLY A 1 92 ? -1.608 26.889 14.107 1.00 31.20 1069 GLY A O 1
ATOM 636 N N . GLN A 1 93 ? -3.646 27.514 14.852 1.00 31.22 1070 GLN A N 1
ATOM 637 C CA . GLN A 1 93 ? -3.486 26.719 16.068 1.00 31.60 1070 GLN A CA 1
ATOM 638 C C . GLN A 1 93 ? -4.809 26.125 16.593 1.00 30.76 1070 GLN A C 1
ATOM 639 O O . GLN A 1 93 ? -5.888 26.673 16.349 1.00 31.27 1070 GLN A O 1
ATOM 645 N N . PRO A 1 94 ? -4.734 24.974 17.282 1.00 29.40 1071 PRO A N 1
ATOM 646 C CA . PRO A 1 94 ? -3.528 24.258 17.707 1.00 28.30 1071 PRO A CA 1
ATOM 647 C C . PRO A 1 94 ? -2.988 23.296 16.644 1.00 26.75 1071 PRO A C 1
ATOM 648 O O . PRO A 1 94 ? -3.693 22.983 15.687 1.00 26.25 1071 PRO A O 1
ATOM 652 N N . THR A 1 95 ? -1.747 22.852 16.829 1.00 25.94 1072 THR A N 1
ATOM 653 C CA . THR A 1 95 ? -1.148 21.813 15.997 1.00 25.23 1072 THR A CA 1
ATOM 654 C C . THR A 1 95 ? -1.874 20.483 16.236 1.00 24.30 1072 THR A C 1
ATOM 655 O O . THR A 1 95 ? -2.020 20.050 17.382 1.00 24.42 1072 THR A O 1
ATOM 659 N N . LEU A 1 96 ? -2.325 19.865 15.149 1.00 22.53 1073 LEU A N 1
ATOM 660 C CA . LEU A 1 96 ? -2.982 18.562 15.207 1.00 20.82 1073 LEU A CA 1
ATOM 661 C C . LEU A 1 96 ? -2.074 17.548 14.538 1.00 20.86 1073 LEU A C 1
ATOM 662 O O . LEU A 1 96 ? -1.616 17.775 13.416 1.00 21.84 1073 LEU A O 1
ATOM 667 N N . VAL A 1 97 ? -1.807 16.450 15.238 1.00 18.52 1074 VAL A N 1
ATOM 668 C CA . VAL A 1 97 ? -0.997 15.361 14.702 1.00 18.46 1074 VAL A CA 1
ATOM 669 C C . VAL A 1 97 ? -1.923 14.182 14.406 1.00 17.46 1074 VAL A C 1
ATOM 670 O O . VAL A 1 97 ? -2.477 13.585 15.317 1.00 18.11 1074 VAL A O 1
ATOM 674 N N . VAL A 1 98 ? -2.093 13.869 13.127 1.00 17.48 1075 VAL A N 1
ATOM 675 C CA . VAL A 1 98 ? -3.111 12.928 12.689 1.00 16.55 1075 VAL A CA 1
ATOM 676 C C . VAL A 1 98 ? -2.449 11.596 12.398 1.00 17.40 1075 VAL A C 1
ATOM 677 O O . VAL A 1 98 ? -1.560 11.515 11.550 1.00 16.99 1075 VAL A O 1
ATOM 681 N N . MET A 1 99 ? -2.899 10.561 13.092 1.00 16.69 1076 MET A N 1
ATOM 682 C CA . MET A 1 99 ? -2.344 9.213 12.902 1.00 19.65 1076 MET A CA 1
ATOM 683 C C . MET A 1 99 ? -3.366 8.146 12.641 1.00 16.92 1076 MET A C 1
ATOM 684 O O . MET A 1 99 ? -4.550 8.317 12.885 1.00 17.13 1076 MET A O 1
ATOM 689 N N . GLU A 1 100 ? -2.851 7.026 12.148 1.00 15.90 1077 GLU A N 1
ATOM 690 C CA . GLU A 1 100 ? -3.598 5.810 11.947 1.00 16.04 1077 GLU A CA 1
ATOM 691 C C . GLU A 1 100 ? -4.363 5.467 13.216 1.00 15.98 1077 GLU A C 1
ATOM 692 O O . GLU A 1 100 ? -3.783 5.390 14.298 1.00 17.04 1077 GLU A O 1
ATOM 698 N N . LEU A 1 101 ? -5.682 5.301 13.090 1.00 16.69 1078 LEU A N 1
ATOM 699 C CA . LEU A 1 101 ? -6.499 4.931 14.242 1.00 16.61 1078 LEU A CA 1
ATOM 700 C C . LEU A 1 101 ? -6.359 3.434 14.475 1.00 17.60 1078 LEU A C 1
ATOM 701 O O . LEU A 1 101 ? -6.529 2.623 13.541 1.00 19.23 1078 LEU A O 1
ATOM 706 N N . MET A 1 102 ? -6.042 3.078 15.709 1.00 15.97 1079 MET A N 1
ATOM 707 C CA . MET A 1 102 ? -5.919 1.676 16.072 1.00 16.77 1079 MET A CA 1
ATOM 708 C C . MET A 1 102 ? -7.189 1.285 16.819 1.00 17.17 1079 MET A C 1
ATOM 709 O O . MET A 1 102 ? -7.411 1.656 17.970 1.00 17.18 1079 MET A O 1
ATOM 714 N N . ALA A 1 103 ? -8.024 0.530 16.108 1.00 18.56 1080 ALA A N 1
ATOM 715 C CA . ALA A 1 103 ? -9.405 0.250 16.501 1.00 19.79 1080 ALA A CA 1
ATOM 716 C C . ALA A 1 103 ? -9.559 -0.420 17.865 1.00 20.06 1080 ALA A C 1
ATOM 717 O O . ALA A 1 103 ? -10.591 -0.244 18.540 1.00 21.45 1080 ALA A O 1
ATOM 719 N N . HIS A 1 104 ? -8.555 -1.198 18.279 1.00 19.86 1081 HIS A N 1
ATOM 720 C CA . HIS A 1 104 ? -8.629 -1.906 19.565 1.00 20.18 1081 HIS A CA 1
ATOM 721 C C . HIS A 1 104 ? -7.741 -1.313 20.644 1.00 19.70 1081 HIS A C 1
ATOM 722 O O . HIS A 1 104 ? -7.563 -1.899 21.708 1.00 20.43 1081 HIS A O 1
ATOM 729 N N . GLY A 1 105 ? -7.237 -0.107 20.389 1.00 18.94 1082 GLY A N 1
ATOM 730 C CA . GLY A 1 105 ? -6.576 0.671 21.429 1.00 18.00 1082 GLY A CA 1
ATOM 731 C C . GLY A 1 105 ? -5.177 0.150 21.764 1.00 17.87 1082 GLY A C 1
ATOM 732 O O . GLY A 1 105 ? -4.531 -0.521 20.945 1.00 18.73 1082 GLY A O 1
ATOM 733 N N . ASP A 1 106 ? -4.707 0.494 22.957 1.00 17.59 1083 ASP A N 1
ATOM 734 C CA . ASP A 1 106 ? -3.370 0.063 23.368 1.00 17.79 1083 ASP A CA 1
ATOM 735 C C . ASP A 1 106 ? -3.445 -1.362 23.872 1.00 17.83 1083 ASP A C 1
ATOM 736 O O . ASP A 1 106 ? -4.485 -1.823 24.381 1.00 18.21 1083 ASP A O 1
ATOM 741 N N . LEU A 1 107 ? -2.317 -2.051 23.767 1.00 16.88 1084 LEU A N 1
ATOM 742 C CA . LEU A 1 107 ? -2.266 -3.466 24.062 1.00 16.96 1084 LEU A CA 1
ATOM 743 C C . LEU A 1 107 ? -2.446 -3.773 25.546 1.00 16.78 1084 LEU A C 1
ATOM 744 O O . LEU A 1 107 ? -2.965 -4.833 25.887 1.00 17.41 1084 LEU A O 1
ATOM 749 N N . LYS A 1 108 ? -2.017 -2.868 26.425 1.00 17.05 1085 LYS A N 1
ATOM 750 C CA . LYS A 1 108 ? -2.197 -3.074 27.849 1.00 17.56 1085 LYS A CA 1
ATOM 751 C C . LYS A 1 108 ? -3.684 -3.100 28.200 1.00 18.31 1085 LYS A C 1
ATOM 752 O O . LYS A 1 108 ? -4.135 -3.999 28.893 1.00 18.97 1085 LYS A O 1
ATOM 758 N N . SER A 1 109 ? -4.419 -2.114 27.693 1.00 18.99 1086 SER A N 1
ATOM 759 C CA . SER A 1 109 ? -5.872 -2.047 27.883 1.00 19.92 1086 SER A CA 1
ATOM 760 C C . SER A 1 109 ? -6.561 -3.273 27.266 1.00 20.35 1086 SER A C 1
ATOM 761 O O . SER A 1 109 ? -7.487 -3.838 27.869 1.00 21.05 1086 SER A O 1
ATOM 764 N N . TYR A 1 110 ? -6.135 -3.647 26.060 1.00 20.94 1087 TYR A N 1
ATOM 765 C CA . TYR A 1 110 ? -6.671 -4.790 25.335 1.00 21.72 1087 TYR A CA 1
ATOM 766 C C . TYR A 1 110 ? -6.487 -6.078 26.139 1.00 21.79 1087 TYR A C 1
ATOM 767 O O . TYR A 1 110 ? -7.446 -6.812 26.358 1.00 21.46 1087 TYR A O 1
ATOM 776 N N . LEU A 1 111 ? -5.256 -6.338 26.583 1.00 20.92 1088 LEU A N 1
ATOM 777 C CA . LEU A 1 111 ? -4.979 -7.540 27.358 1.00 21.08 1088 LEU A CA 1
ATOM 778 C C . LEU A 1 111 ? -5.814 -7.581 28.636 1.00 21.38 1088 LEU A C 1
ATOM 779 O O . LEU A 1 111 ? -6.327 -8.641 29.001 1.00 22.24 1088 LEU A O 1
ATOM 784 N N . ARG A 1 112 ? -5.962 -6.440 29.304 1.00 21.35 1089 ARG A N 1
ATOM 785 C CA . ARG A 1 112 ? -6.699 -6.390 30.565 1.00 22.43 1089 ARG A CA 1
ATOM 786 C C . ARG A 1 112 ? -8.177 -6.703 30.324 1.00 22.82 1089 ARG A C 1
ATOM 787 O O . ARG A 1 112 ? -8.818 -7.336 31.161 1.00 23.94 1089 ARG A O 1
ATOM 795 N N . SER A 1 113 ? -8.679 -6.318 29.156 1.00 23.14 1090 SER A N 1
ATOM 796 C CA . SER A 1 113 ? -10.080 -6.570 28.817 1.00 23.64 1090 SER A CA 1
ATOM 797 C C . SER A 1 113 ? -10.355 -8.057 28.568 1.00 24.46 1090 SER A C 1
ATOM 798 O O . SER A 1 113 ? -11.509 -8.490 28.591 1.00 25.20 1090 SER A O 1
ATOM 801 N N . LEU A 1 114 ? -9.305 -8.841 28.321 1.00 24.31 1091 LEU A N 1
ATOM 802 C CA . LEU A 1 114 ? -9.464 -10.262 27.977 1.00 25.46 1091 LEU A CA 1
ATOM 803 C C . LEU A 1 114 ? -9.417 -11.186 29.193 1.00 25.60 1091 LEU A C 1
ATOM 804 O O . LEU A 1 114 ? -9.580 -12.411 29.058 1.00 25.86 1091 LEU A O 1
ATOM 809 N N . ARG A 1 115 ? -9.204 -10.597 30.371 1.00 25.33 1092 ARG A N 1
ATOM 810 C CA . ARG A 1 115 ? -9.244 -11.334 31.622 1.00 26.53 1092 ARG A CA 1
ATOM 811 C C . ARG A 1 115 ? -10.664 -11.847 31.781 1.00 27.46 1092 ARG A C 1
ATOM 812 O O . ARG A 1 115 ? -11.612 -11.126 31.453 1.00 27.05 1092 ARG A O 1
ATOM 820 N N . PRO A 1 116 ? -10.814 -13.100 32.246 1.00 28.78 1093 PRO A N 1
ATOM 821 C CA . PRO A 1 116 ? -12.146 -13.703 32.397 1.00 29.35 1093 PRO A CA 1
ATOM 822 C C . PRO A 1 116 ? -13.120 -12.825 33.173 1.00 29.64 1093 PRO A C 1
ATOM 823 O O . PRO A 1 116 ? -14.304 -12.763 32.823 1.00 29.58 1093 PRO A O 1
ATOM 827 N N . GLU A 1 117 ? -12.621 -12.145 34.205 1.00 29.97 1094 GLU A N 1
ATOM 828 C CA . GLU A 1 117 ? -13.454 -11.346 35.096 1.00 30.39 1094 GLU A CA 1
ATOM 829 C C . GLU A 1 117 ? -13.553 -9.863 34.708 1.00 30.73 1094 GLU A C 1
ATOM 830 O O . GLU A 1 117 ? -14.214 -9.080 35.397 1.00 30.57 1094 GLU A O 1
ATOM 832 N N . ALA A 1 118 ? -12.904 -9.470 33.610 1.00 30.19 1095 ALA A N 1
ATOM 833 C CA . ALA A 1 118 ? -12.930 -8.069 33.189 1.00 30.17 1095 ALA A CA 1
ATOM 834 C C . ALA A 1 118 ? -14.347 -7.615 32.862 1.00 30.18 1095 ALA A C 1
ATOM 835 O O . ALA A 1 118 ? -15.062 -8.286 32.107 1.00 30.07 1095 ALA A O 1
ATOM 837 N N . GLU A 1 119 ? -14.735 -6.473 33.414 1.00 30.13 1096 GLU A N 1
ATOM 838 C CA . GLU A 1 119 ? -16.080 -5.920 33.185 1.00 30.92 1096 GLU A CA 1
ATOM 839 C C . GLU A 1 119 ? -16.314 -5.677 31.704 1.00 30.94 1096 GLU A C 1
ATOM 840 O O . GLU A 1 119 ? -17.438 -5.844 31.207 1.00 30.50 1096 GLU A O 1
ATOM 842 N N . ASN A 1 120 ? -15.245 -5.284 31.010 1.00 31.14 1097 ASN A N 1
ATOM 843 C CA . ASN A 1 120 ? -15.299 -5.000 29.585 1.00 31.76 1097 ASN A CA 1
ATOM 844 C C . ASN A 1 120 ? -14.831 -6.158 28.713 1.00 31.91 1097 ASN A C 1
ATOM 845 O O . ASN A 1 120 ? -14.460 -5.943 27.552 1.00 32.67 1097 ASN A O 1
ATOM 850 N N . ASN A 1 121 ? -14.864 -7.381 29.245 1.00 31.85 1098 ASN A N 1
ATOM 851 C CA . ASN A 1 121 ? -14.546 -8.539 28.428 1.00 32.20 1098 ASN A CA 1
ATOM 852 C C . ASN A 1 121 ? -15.390 -8.486 27.169 1.00 33.27 1098 ASN A C 1
ATOM 853 O O . ASN A 1 121 ? -16.627 -8.520 27.251 1.00 33.23 1098 ASN A O 1
ATOM 858 N N . PRO A 1 122 ? -14.727 -8.378 26.003 1.00 33.93 1099 PRO A N 1
ATOM 859 C CA . PRO A 1 122 ? -15.429 -8.139 24.747 1.00 34.51 1099 PRO A CA 1
ATOM 860 C C . PRO A 1 122 ? -16.153 -9.381 24.226 1.00 35.02 1099 PRO A C 1
ATOM 861 O O . PRO A 1 122 ? -16.735 -9.342 23.134 1.00 35.69 1099 PRO A O 1
ATOM 865 N N . GLY A 1 123 ? -16.131 -10.463 25.008 1.00 35.43 1100 GLY A N 1
ATOM 866 C CA . GLY A 1 123 ? -16.805 -11.710 24.653 1.00 36.11 1100 GLY A CA 1
ATOM 867 C C . GLY A 1 123 ? -15.969 -12.601 23.761 1.00 36.63 1100 GLY A C 1
ATOM 868 O O . GLY A 1 123 ? -16.501 -13.428 23.015 1.00 37.00 1100 GLY A O 1
ATOM 869 N N . ARG A 1 124 ? -14.649 -12.424 23.843 1.00 37.02 1101 ARG A N 1
ATOM 870 C CA . ARG A 1 124 ? -13.684 -13.196 23.069 1.00 36.90 1101 ARG A CA 1
ATOM 871 C C . ARG A 1 124 ? -12.710 -13.870 24.033 1.00 36.45 1101 ARG A C 1
ATOM 872 O O . ARG A 1 124 ? -12.432 -13.325 25.108 1.00 35.99 1101 ARG A O 1
ATOM 880 N N . PRO A 1 125 ? -12.215 -15.070 23.668 1.00 36.05 1102 PRO A N 1
ATOM 881 C CA . PRO A 1 125 ? -11.226 -15.795 24.476 1.00 35.67 1102 PRO A CA 1
ATOM 882 C C . PRO A 1 125 ? -9.871 -15.067 24.564 1.00 35.14 1102 PRO A C 1
ATOM 883 O O . PRO A 1 125 ? -9.536 -14.287 23.653 1.00 34.73 1102 PRO A O 1
ATOM 887 N N . PRO A 1 126 ? -9.094 -15.336 25.640 1.00 34.38 1103 PRO A N 1
ATOM 888 C CA . PRO A 1 126 ? -7.744 -14.781 25.789 1.00 33.65 1103 PRO A CA 1
ATOM 889 C C . PRO A 1 126 ? -6.853 -15.255 24.655 1.00 32.78 1103 PRO A C 1
ATOM 890 O O . PRO A 1 126 ? -7.234 -16.174 23.913 1.00 32.33 1103 PRO A O 1
ATOM 894 N N . PRO A 1 127 ? -5.658 -14.647 24.517 1.00 31.45 1104 PRO A N 1
ATOM 895 C CA . PRO A 1 127 ? -4.846 -14.986 23.361 1.00 30.85 1104 PRO A CA 1
ATOM 896 C C . PRO A 1 127 ? -4.410 -16.447 23.421 1.00 29.90 1104 PRO A C 1
ATOM 897 O O . PRO A 1 127 ? -4.105 -16.954 24.494 1.00 29.58 1104 PRO A O 1
ATOM 901 N N . THR A 1 128 ? -4.407 -17.116 22.276 1.00 29.39 1105 THR A N 1
ATOM 902 C CA . THR A 1 128 ? -3.866 -18.465 22.215 1.00 29.60 1105 THR A CA 1
ATOM 903 C C . THR A 1 128 ? -2.355 -18.324 22.126 1.00 29.11 1105 THR A C 1
ATOM 904 O O . THR A 1 128 ? -1.849 -17.219 21.936 1.00 28.71 1105 THR A O 1
ATOM 908 N N . LEU A 1 129 ? -1.638 -19.438 22.254 1.00 29.02 1106 LEU A N 1
ATOM 909 C CA . LEU A 1 129 ? -0.191 -19.454 22.076 1.00 28.46 1106 LEU A CA 1
ATOM 910 C C . LEU A 1 129 ? 0.148 -18.915 20.694 1.00 28.17 1106 LEU A C 1
ATOM 911 O O . LEU A 1 129 ? 1.063 -18.102 20.527 1.00 27.38 1106 LEU A O 1
ATOM 916 N N . GLN A 1 130 ? -0.621 -19.351 19.705 1.00 28.02 1107 GLN A N 1
ATOM 917 C CA . GLN A 1 130 ? -0.415 -18.943 18.336 1.00 28.26 1107 GLN A CA 1
ATOM 918 C C . GLN A 1 130 ? -0.570 -17.433 18.188 1.00 27.13 1107 GLN A C 1
ATOM 919 O O . GLN A 1 130 ? 0.204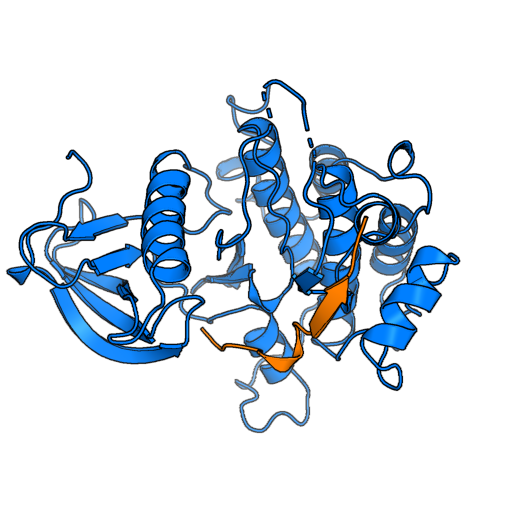 -16.784 17.481 1.00 26.98 1107 GLN A O 1
ATOM 925 N N . GLU A 1 131 ? -1.587 -16.891 18.846 1.00 25.83 1108 GLU A N 1
ATOM 926 C CA . GLU A 1 131 ? -1.851 -15.451 18.814 1.00 25.49 1108 GLU A CA 1
ATOM 927 C C . GLU A 1 131 ? -0.775 -14.656 19.546 1.00 24.93 1108 GLU A C 1
ATOM 928 O O . GLU A 1 131 ? -0.392 -13.578 19.090 1.00 23.96 1108 GLU A O 1
ATOM 934 N N . MET A 1 132 ? -0.289 -15.200 20.663 1.00 24.58 1109 MET A N 1
ATOM 935 C CA . MET A 1 132 ? 0.809 -14.581 21.421 1.00 25.47 1109 MET A CA 1
ATOM 936 C C . MET A 1 132 ? 2.107 -14.548 20.608 1.00 23.72 1109 MET A C 1
ATOM 937 O O . MET A 1 132 ? 2.852 -13.559 20.648 1.00 22.70 1109 MET A O 1
ATOM 942 N N . ILE A 1 133 ? 2.382 -15.630 19.881 1.00 22.91 1110 ILE A N 1
ATOM 943 C CA . ILE A 1 133 ? 3.548 -15.697 18.997 1.00 22.04 1110 ILE A CA 1
ATOM 944 C C . ILE A 1 133 ? 3.445 -14.682 17.846 1.00 21.95 1110 ILE A C 1
ATOM 945 O O . ILE A 1 133 ? 4.424 -14.003 17.493 1.00 20.88 1110 ILE A O 1
ATOM 950 N N . GLN A 1 134 ? 2.246 -14.579 17.272 1.00 20.55 1111 GLN A N 1
ATOM 951 C CA . GLN A 1 134 ? 1.973 -13.603 16.232 1.00 20.63 1111 GLN A CA 1
ATOM 952 C C . GLN A 1 134 ? 2.219 -12.175 16.765 1.00 19.81 1111 GLN A C 1
ATOM 953 O O . GLN A 1 134 ? 2.901 -11.372 16.108 1.00 19.27 1111 GLN A O 1
ATOM 959 N N . MET A 1 135 ? 1.682 -11.876 17.946 1.00 19.62 1112 MET A N 1
ATOM 960 C CA . MET A 1 135 ? 1.875 -10.540 18.558 1.00 20.78 1112 MET A CA 1
ATOM 961 C C . MET A 1 135 ? 3.363 -10.270 18.754 1.00 19.77 1112 MET A C 1
ATOM 962 O O . MET A 1 135 ? 3.873 -9.186 18.420 1.00 18.46 1112 MET A O 1
ATOM 967 N N . ALA A 1 136 ? 4.050 -11.264 19.314 1.00 18.68 1113 ALA A N 1
ATOM 968 C CA . ALA A 1 136 ? 5.494 -11.136 19.580 1.00 17.85 1113 ALA A CA 1
ATOM 969 C C . ALA A 1 136 ? 6.280 -10.836 18.317 1.00 17.86 1113 ALA A C 1
ATOM 970 O O . ALA A 1 136 ? 7.143 -9.950 18.311 1.00 17.19 1113 ALA A O 1
ATOM 972 N N . ALA A 1 137 ? 5.976 -11.558 17.244 1.00 16.59 1114 ALA A N 1
ATOM 973 C CA . ALA A 1 137 ? 6.685 -11.383 15.976 1.00 17.01 1114 ALA A CA 1
ATOM 974 C C . ALA A 1 137 ? 6.416 -10.000 15.369 1.00 16.21 1114 ALA A C 1
ATOM 975 O O . ALA A 1 137 ? 7.317 -9.378 14.819 1.00 16.71 1114 ALA A O 1
ATOM 977 N N . GLU A 1 138 ? 5.168 -9.543 15.466 1.00 16.38 1115 GLU A N 1
ATOM 978 C CA . GLU A 1 138 ? 4.805 -8.206 14.979 1.00 15.61 1115 GLU A CA 1
ATOM 979 C C . GLU A 1 138 ? 5.522 -7.077 15.726 1.00 15.24 1115 GLU A C 1
ATOM 980 O O . GLU A 1 138 ? 6.092 -6.170 15.099 1.00 15.06 1115 GLU A O 1
ATOM 986 N N . ILE A 1 139 ? 5.482 -7.143 17.053 1.00 14.94 1116 ILE A N 1
ATOM 987 C CA . ILE A 1 139 ? 6.197 -6.174 17.907 1.00 13.98 1116 ILE A CA 1
ATOM 988 C C . ILE A 1 139 ? 7.703 -6.230 17.609 1.00 13.93 1116 ILE A C 1
ATOM 989 O O . ILE A 1 139 ? 8.331 -5.198 17.386 1.00 14.28 1116 ILE A O 1
ATOM 994 N N . ALA A 1 140 ? 8.279 -7.423 17.578 1.00 14.78 1117 ALA A N 1
ATOM 995 C CA . ALA A 1 140 ? 9.711 -7.525 17.255 1.00 13.97 1117 ALA A CA 1
ATOM 996 C C . ALA A 1 140 ? 10.059 -7.021 15.848 1.00 14.65 1117 ALA A C 1
ATOM 997 O O . ALA A 1 140 ? 11.124 -6.443 15.625 1.00 14.52 1117 ALA A O 1
ATOM 999 N N . ASP A 1 141 ? 9.148 -7.214 14.889 1.00 14.64 1118 ASP A N 1
ATOM 1000 C CA . ASP A 1 141 ? 9.384 -6.741 13.534 1.00 15.26 1118 ASP A CA 1
ATOM 1001 C C . ASP A 1 141 ? 9.389 -5.215 13.479 1.00 14.78 1118 ASP A C 1
ATOM 1002 O O . ASP A 1 141 ? 10.249 -4.618 12.843 1.00 14.68 1118 ASP A O 1
ATOM 1007 N N . GLY A 1 142 ? 8.419 -4.596 14.153 1.00 13.97 1119 GLY A N 1
ATOM 1008 C CA . GLY A 1 142 ? 8.386 -3.149 14.269 1.00 14.26 1119 GLY A CA 1
ATOM 1009 C C . GLY A 1 142 ? 9.651 -2.629 14.940 1.00 13.97 1119 GLY A C 1
ATOM 1010 O O . GLY A 1 142 ? 10.252 -1.661 14.482 1.00 14.03 1119 GLY A O 1
ATOM 1011 N N . MET A 1 143 ? 10.063 -3.280 16.019 1.00 14.71 1120 MET A N 1
ATOM 1012 C CA . MET A 1 143 ? 11.292 -2.872 16.703 1.00 14.48 1120 MET A CA 1
ATOM 1013 C C . MET A 1 143 ? 12.544 -3.084 15.848 1.00 15.03 1120 MET A C 1
ATOM 1014 O O . MET A 1 143 ? 13.462 -2.252 15.863 1.00 13.94 1120 MET A O 1
ATOM 1019 N N . ALA A 1 144 ? 12.580 -4.177 15.087 1.00 15.35 1121 ALA A N 1
ATOM 1020 C CA . ALA A 1 144 ? 13.707 -4.419 14.173 1.00 16.23 1121 ALA A CA 1
ATOM 1021 C C . ALA A 1 144 ? 13.815 -3.290 13.160 1.00 16.27 1121 ALA A C 1
ATOM 1022 O O . ALA A 1 144 ? 14.905 -2.801 12.870 1.00 16.27 1121 ALA A O 1
ATOM 1024 N N . TYR A 1 145 ? 12.660 -2.854 12.658 1.00 15.78 1122 TYR A N 1
ATOM 1025 C CA . TYR A 1 145 ? 12.595 -1.724 11.748 1.00 16.35 1122 TYR A CA 1
ATOM 1026 C C . TYR A 1 145 ? 13.136 -0.453 12.405 1.00 16.44 1122 TYR A C 1
ATOM 1027 O O . TYR A 1 145 ? 13.982 0.224 11.846 1.00 16.84 1122 TYR A O 1
ATOM 1036 N N . LEU A 1 146 ? 12.652 -0.131 13.603 1.00 16.14 1123 LEU A N 1
ATOM 1037 C CA . LEU A 1 146 ? 13.093 1.073 14.308 1.00 16.44 1123 LEU A CA 1
ATOM 1038 C C . LEU A 1 146 ? 14.620 1.061 14.524 1.00 16.31 1123 LEU A C 1
ATOM 1039 O O . LEU A 1 146 ? 15.299 2.073 14.310 1.00 16.38 1123 LEU A O 1
ATOM 1044 N N . ASN A 1 147 ? 15.135 -0.103 14.921 1.00 16.75 1124 ASN A N 1
ATOM 1045 C CA . ASN A 1 147 ? 16.572 -0.295 15.131 1.00 17.05 1124 ASN A CA 1
ATOM 1046 C C . ASN A 1 147 ? 17.356 -0.100 13.829 1.00 17.64 1124 ASN A C 1
ATOM 1047 O O . ASN A 1 147 ? 18.405 0.553 13.834 1.00 18.71 1124 ASN A O 1
ATOM 1052 N N . ALA A 1 148 ? 16.826 -0.634 12.726 1.00 18.11 1125 ALA A N 1
ATOM 1053 C CA . ALA A 1 148 ? 17.456 -0.496 11.403 1.00 18.27 1125 ALA A CA 1
ATOM 1054 C C . ALA A 1 148 ? 17.485 0.969 10.962 1.00 18.29 1125 ALA A C 1
ATOM 1055 O O . ALA A 1 148 ? 18.416 1.398 10.251 1.00 19.24 1125 ALA A O 1
ATOM 1057 N N . LYS A 1 149 ? 16.481 1.736 11.399 1.00 18.13 1126 LYS A N 1
ATOM 1058 C CA . LYS A 1 149 ? 16.372 3.177 11.141 1.00 18.44 1126 LYS A CA 1
ATOM 1059 C C . LYS A 1 149 ? 17.237 3.993 12.101 1.00 18.70 1126 LYS A C 1
ATOM 1060 O O . LYS A 1 149 ? 17.302 5.236 12.019 1.00 18.77 1126 LYS A O 1
ATOM 1066 N N . LYS A 1 150 ? 17.866 3.282 13.038 1.00 17.87 1127 LYS A N 1
ATOM 1067 C CA . LYS A 1 150 ? 18.797 3.858 14.018 1.00 17.58 1127 LYS A CA 1
ATOM 1068 C C . LYS A 1 150 ? 18.107 4.786 15.022 1.00 16.94 1127 LYS A C 1
ATOM 1069 O O . LYS A 1 150 ? 18.525 5.930 15.255 1.00 16.00 1127 LYS A O 1
ATOM 1075 N N . PHE A 1 151 ? 17.012 4.265 15.580 1.00 16.37 1128 PHE A N 1
ATOM 1076 C CA . PHE A 1 151 ? 16.355 4.846 16.736 1.00 16.08 1128 PHE A CA 1
ATOM 1077 C C . PHE A 1 151 ? 16.280 3.811 17.849 1.00 15.66 1128 PHE A C 1
ATOM 1078 O O . PHE A 1 151 ? 16.191 2.609 17.585 1.00 17.35 1128 PHE A O 1
ATOM 1086 N N . VAL A 1 152 ? 16.385 4.289 19.085 1.00 15.10 1129 VAL A N 1
ATOM 1087 C CA . VAL A 1 152 ? 16.098 3.468 20.254 1.00 14.71 1129 VAL A CA 1
ATOM 1088 C C . VAL A 1 152 ? 14.784 3.983 20.841 1.00 14.40 1129 VAL A C 1
ATOM 1089 O O . VAL A 1 152 ? 14.584 5.205 20.974 1.00 13.75 1129 VAL A O 1
ATOM 1093 N N . HIS A 1 153 ? 13.899 3.053 21.191 1.00 14.30 1130 HIS A N 1
ATOM 1094 C CA . HIS A 1 153 ? 12.536 3.420 21.564 1.00 13.69 1130 HIS A CA 1
ATOM 1095 C C . HIS A 1 153 ? 12.465 3.989 22.979 1.00 14.12 1130 HIS A C 1
ATOM 1096 O O . HIS A 1 153 ? 11.851 5.034 23.202 1.00 13.86 1130 HIS A O 1
ATOM 1103 N N . ARG A 1 154 ? 13.109 3.296 23.915 1.00 14.34 1131 ARG A N 1
ATOM 1104 C CA . ARG A 1 154 ? 13.218 3.698 25.327 1.00 14.43 1131 ARG A CA 1
ATOM 1105 C C . ARG A 1 154 ? 11.969 3.541 26.194 1.00 14.14 1131 ARG A C 1
ATOM 1106 O O . ARG A 1 154 ? 12.047 3.712 27.403 1.00 14.57 1131 ARG A O 1
ATOM 1114 N N . ASP A 1 155 ? 10.829 3.234 25.583 1.00 14.60 1132 ASP A N 1
ATOM 1115 C CA . ASP A 1 155 ? 9.592 3.052 26.344 1.00 14.08 1132 ASP A CA 1
ATOM 1116 C C . ASP A 1 155 ? 8.755 1.912 25.776 1.00 13.73 1132 ASP A C 1
ATOM 1117 O O . ASP A 1 155 ? 7.518 1.979 25.717 1.00 13.79 1132 ASP A O 1
ATOM 1122 N N . LEU A 1 156 ? 9.422 0.846 25.354 1.00 12.68 1133 LEU A N 1
ATOM 1123 C CA . LEU A 1 156 ? 8.682 -0.314 24.859 1.00 12.71 1133 LEU A CA 1
ATOM 1124 C C . LEU A 1 156 ? 7.928 -0.955 26.024 1.00 12.54 1133 LEU A C 1
ATOM 1125 O O . LEU A 1 156 ? 8.492 -1.243 27.092 1.00 12.26 1133 LEU A O 1
ATOM 1130 N N . ALA A 1 157 ? 6.632 -1.148 25.810 1.00 12.86 1134 ALA A N 1
ATOM 1131 C CA . ALA A 1 157 ? 5.745 -1.616 26.856 1.00 13.00 1134 ALA A CA 1
ATOM 1132 C C . ALA A 1 157 ? 4.424 -1.911 26.181 1.00 13.29 1134 ALA A C 1
ATOM 1133 O O . ALA A 1 157 ? 4.130 -1.348 25.132 1.00 13.16 1134 ALA A O 1
ATOM 1135 N N . ALA A 1 158 ? 3.612 -2.768 26.787 1.00 14.19 1135 ALA A N 1
ATOM 1136 C CA . ALA A 1 158 ? 2.305 -3.078 26.187 1.00 14.64 1135 ALA A CA 1
ATOM 1137 C C . ALA A 1 158 ? 1.460 -1.814 25.941 1.00 13.99 1135 ALA A C 1
ATOM 1138 O O . ALA A 1 158 ? 0.777 -1.714 24.912 1.00 15.08 1135 ALA A O 1
ATOM 1140 N N . ARG A 1 159 ? 1.530 -0.854 26.865 1.00 14.22 1136 ARG A N 1
ATOM 1141 C CA . ARG A 1 159 ? 0.737 0.397 26.770 1.00 14.66 1136 ARG A CA 1
ATOM 1142 C C . ARG A 1 159 ? 1.138 1.230 25.542 1.00 15.10 1136 ARG A C 1
ATOM 1143 O O . ARG A 1 159 ? 0.363 2.082 25.084 1.00 15.68 1136 ARG A O 1
ATOM 1151 N N . ASN A 1 160 ? 2.331 0.961 25.014 1.00 15.01 1137 ASN A N 1
ATOM 1152 C CA . ASN A 1 160 ? 2.838 1.694 23.853 1.00 15.73 1137 ASN A CA 1
ATOM 1153 C C . ASN A 1 160 ? 2.795 0.913 22.548 1.00 16.01 1137 ASN A C 1
ATOM 1154 O O . ASN A 1 160 ? 3.281 1.377 21.520 1.00 17.20 1137 ASN A O 1
ATOM 1159 N N . CYS A 1 161 ? 2.185 -0.267 22.619 1.00 15.71 1138 CYS A N 1
ATOM 1160 C CA . CYS A 1 161 ? 1.839 -1.055 21.450 1.00 15.78 1138 CYS A CA 1
ATOM 1161 C C . CYS A 1 161 ? 0.343 -0.871 21.259 1.00 16.21 1138 CYS A C 1
ATOM 1162 O O . CYS A 1 161 ? -0.395 -0.649 22.236 1.00 17.56 1138 CYS A O 1
ATOM 1165 N N . MET A 1 162 ? -0.073 -0.894 20.004 1.00 15.84 1139 MET A N 1
ATOM 1166 C CA . MET A 1 162 ? -1.478 -0.642 19.672 1.00 16.46 1139 MET A CA 1
ATOM 1167 C C . MET A 1 162 ? -2.041 -1.804 18.866 1.00 16.91 1139 MET A C 1
ATOM 1168 O O . MET A 1 162 ? -1.301 -2.485 18.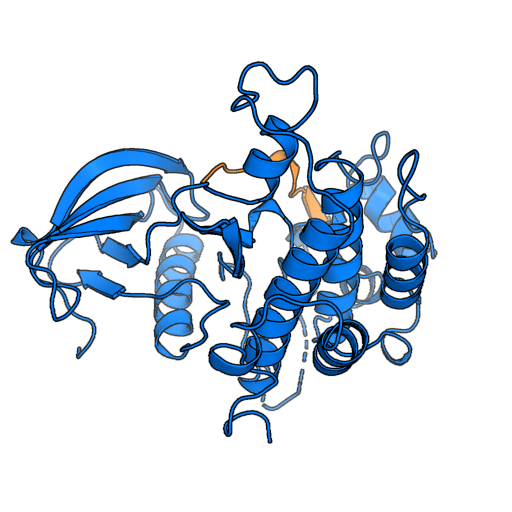147 1.00 15.53 1139 MET A O 1
ATOM 1173 N N . VAL A 1 163 ? -3.360 -2.011 18.946 1.00 16.98 1140 VAL A N 1
ATOM 1174 C CA . VAL A 1 163 ? -4.000 -3.159 18.292 1.00 17.72 1140 VAL A CA 1
ATOM 1175 C C . VAL A 1 163 ? -4.997 -2.686 17.228 1.00 18.03 1140 VAL A C 1
ATOM 1176 O O . VAL A 1 163 ? -5.904 -1.929 17.537 1.00 17.87 1140 VAL A O 1
ATOM 1180 N N . ALA A 1 164 ? -4.797 -3.141 15.994 1.00 18.53 1141 ALA A N 1
ATOM 1181 C CA . ALA A 1 164 ? -5.625 -2.748 14.853 1.00 19.77 1141 ALA A CA 1
ATOM 1182 C C . ALA A 1 164 ? -6.959 -3.483 14.811 1.00 21.06 1141 ALA A C 1
ATOM 1183 O O . ALA A 1 164 ? -7.192 -4.389 15.585 1.00 21.73 1141 ALA A O 1
ATOM 1185 N N . HIS A 1 165 ? -7.822 -3.071 13.876 1.00 23.29 1142 HIS A N 1
ATOM 1186 C CA . HIS A 1 165 ? -9.098 -3.747 13.620 1.00 25.10 1142 HIS A CA 1
ATOM 1187 C C . HIS A 1 165 ? -8.966 -5.266 13.422 1.00 25.15 1142 HIS A C 1
ATOM 1188 O O . HIS A 1 165 ? -9.812 -6.045 13.903 1.00 25.60 1142 HIS A O 1
ATOM 1195 N N . ASP A 1 166 ? -7.904 -5.682 12.734 1.00 24.17 1143 ASP A N 1
ATOM 1196 C CA . ASP A 1 166 ? -7.643 -7.098 12.458 1.00 24.57 1143 ASP A CA 1
ATOM 1197 C C . ASP A 1 166 ? -6.717 -7.762 13.491 1.00 24.17 1143 ASP A C 1
ATOM 1198 O O . ASP A 1 166 ? -6.229 -8.875 13.274 1.00 24.29 1143 ASP A O 1
ATOM 1203 N N . PHE A 1 167 ? -6.487 -7.057 14.601 1.00 23.10 1144 PHE A N 1
ATOM 1204 C CA . PHE A 1 167 ? -5.710 -7.527 15.764 1.00 22.38 1144 PHE A CA 1
ATOM 1205 C C . PHE A 1 167 ? -4.193 -7.543 15.548 1.00 21.62 1144 PHE A C 1
ATOM 1206 O O . PHE A 1 167 ? -3.452 -8.003 16.409 1.00 21.48 1144 PHE A O 1
ATOM 1214 N N . THR A 1 168 ? -3.750 -7.029 14.401 1.00 20.53 1145 THR A N 1
ATOM 1215 C CA . THR A 1 168 ? -2.323 -6.760 14.160 1.00 19.61 1145 THR A CA 1
ATOM 1216 C C . THR A 1 168 ? -1.825 -5.800 15.242 1.00 18.72 1145 THR A C 1
ATOM 1217 O O . THR A 1 168 ? -2.461 -4.777 15.505 1.00 18.12 1145 THR A O 1
ATOM 1221 N N . VAL A 1 169 ? -0.698 -6.142 15.870 1.00 17.89 1146 VAL A N 1
ATOM 1222 C CA . VAL A 1 169 ? -0.067 -5.244 16.854 1.00 17.14 1146 VAL A CA 1
ATOM 1223 C C . VAL A 1 169 ? 1.013 -4.398 16.182 1.00 15.60 1146 VAL A C 1
ATOM 1224 O O . VAL A 1 169 ? 1.741 -4.871 15.299 1.00 16.06 1146 VAL A O 1
ATOM 1228 N N . LYS A 1 170 ? 1.099 -3.136 16.593 1.00 15.67 1147 LYS A N 1
ATOM 1229 C CA . LYS A 1 170 ? 2.057 -2.179 16.013 1.00 15.45 1147 LYS A CA 1
ATOM 1230 C C . LYS A 1 170 ? 2.679 -1.339 17.111 1.00 15.40 1147 LYS A C 1
ATOM 1231 O O . LYS A 1 170 ? 2.030 -1.018 18.097 1.00 15.26 1147 LYS A O 1
ATOM 1237 N N . ILE A 1 171 ? 3.933 -0.937 16.913 1.00 15.26 1148 ILE A N 1
ATOM 1238 C CA . ILE A 1 171 ? 4.562 -0.022 17.856 1.00 16.20 1148 ILE A CA 1
ATOM 1239 C C . ILE A 1 171 ? 3.960 1.368 17.679 1.00 17.14 1148 ILE A C 1
ATOM 1240 O O . ILE A 1 171 ? 3.861 1.883 16.561 1.00 15.40 1148 ILE A O 1
ATOM 1245 N N . GLY A 1 172 ? 3.584 1.959 18.798 1.00 18.37 1149 GLY A N 1
ATOM 1246 C CA . GLY A 1 172 ? 3.093 3.320 18.829 1.00 21.08 1149 GLY A CA 1
ATOM 1247 C C . GLY A 1 172 ? 3.948 4.080 19.837 1.00 21.37 1149 GLY A C 1
ATOM 1248 O O . GLY A 1 172 ? 4.983 3.594 20.340 1.00 23.60 1149 GLY A O 1
ATOM 1249 N N . ASP A 1 173 ? 3.530 5.303 20.083 1.00 22.48 1150 ASP A N 1
ATOM 1250 C CA . ASP A 1 173 ? 4.059 6.152 21.113 1.00 22.44 1150 ASP A CA 1
ATOM 1251 C C . ASP A 1 173 ? 5.578 6.290 21.176 1.00 22.13 1150 ASP A C 1
ATOM 1252 O O . ASP A 1 173 ? 6.278 5.558 21.883 1.00 24.20 1150 ASP A O 1
ATOM 1257 N N . PHE A 1 174 ? 6.062 7.292 20.477 1.00 20.28 1151 PHE A N 1
ATOM 1258 C CA . PHE A 1 174 ? 7.486 7.480 20.314 1.00 19.53 1151 PHE A CA 1
ATOM 1259 C C . PHE A 1 174 ? 8.000 8.631 21.156 1.00 19.26 1151 PHE A C 1
ATOM 1260 O O . PHE A 1 174 ? 8.999 9.256 20.814 1.00 19.16 1151 PHE A O 1
ATOM 1268 N N . GLY A 1 175 ? 7.310 8.866 22.275 1.00 19.53 1152 GLY A N 1
ATOM 1269 C CA . GLY A 1 175 ? 7.587 10.003 23.152 1.00 20.52 1152 GLY A CA 1
ATOM 1270 C C . GLY A 1 175 ? 8.977 10.037 23.774 1.00 21.23 1152 GLY A C 1
ATOM 1271 O O . GLY A 1 175 ? 9.457 11.110 24.164 1.00 22.45 1152 GLY A O 1
ATOM 1272 N N . MET A 1 176 ? 9.617 8.878 23.880 1.00 18.63 1153 MET A N 1
ATOM 1273 C CA . MET A 1 176 ? 10.984 8.782 24.459 1.00 18.49 1153 MET A CA 1
ATOM 1274 C C . MET A 1 176 ? 12.036 8.339 23.426 1.00 18.09 1153 MET A C 1
ATOM 1275 O O . MET A 1 176 ? 13.217 8.142 23.743 1.00 17.90 1153 MET A O 1
ATOM 1280 N N . THR A 1 177 ? 11.613 8.211 22.173 1.00 17.16 1154 THR A N 1
ATOM 1281 C CA . THR A 1 177 ? 12.468 7.645 21.132 1.00 17.31 1154 THR A CA 1
ATOM 1282 C C . THR A 1 177 ? 13.584 8.617 20.770 1.00 17.96 1154 THR A C 1
ATOM 1283 O O . THR A 1 177 ? 13.369 9.830 20.692 1.00 18.08 1154 THR A O 1
ATOM 1287 N N . ARG A 1 178 ? 14.777 8.075 20.553 1.00 17.70 1155 ARG A N 1
ATOM 1288 C CA . ARG A 1 178 ? 15.956 8.903 20.277 1.00 18.31 1155 ARG A CA 1
ATOM 1289 C C . ARG A 1 178 ? 16.802 8.330 19.151 1.00 18.98 1155 ARG A C 1
ATOM 1290 O O . ARG A 1 178 ? 16.940 7.122 19.020 1.00 18.28 1155 ARG A O 1
ATOM 1298 N N . ASP A 1 179 ? 17.337 9.237 18.330 1.00 19.48 1156 ASP A N 1
ATOM 1299 C CA . ASP A 1 179 ? 18.235 8.930 17.237 1.00 20.54 1156 ASP A CA 1
ATOM 1300 C C . ASP A 1 179 ? 19.551 8.384 17.797 1.00 20.53 1156 ASP A C 1
ATOM 1301 O O . ASP A 1 179 ? 20.110 8.943 18.759 1.00 21.71 1156 ASP A O 1
ATOM 1306 N N . ILE A 1 180 ? 20.007 7.273 17.240 1.00 20.76 1157 ILE A N 1
ATOM 1307 C CA . ILE A 1 180 ? 21.277 6.671 17.658 1.00 20.93 1157 ILE A CA 1
ATOM 1308 C C . ILE A 1 180 ? 22.219 6.434 16.470 1.00 22.41 1157 ILE A C 1
ATOM 1309 O O . ILE A 1 180 ? 23.123 5.593 16.540 1.00 21.93 1157 ILE A O 1
ATOM 1330 N N . GLU A 1 182 ? 24.755 8.063 15.038 1.00 25.26 1159 GLU A N 1
ATOM 1331 C CA . GLU A 1 182 ? 26.195 8.334 15.148 1.00 25.39 1159 GLU A CA 1
ATOM 1332 C C . GLU A 1 182 ? 26.910 7.352 16.075 1.00 25.50 1159 GLU A C 1
ATOM 1333 O O . GLU A 1 182 ? 28.053 6.954 15.800 1.00 25.90 1159 GLU A O 1
ATOM 1335 N N . THR A 1 183 ? 26.238 6.930 17.149 1.00 24.50 1160 THR A N 1
ATOM 1336 C CA . THR A 1 183 ? 26.917 6.195 18.212 1.00 24.08 1160 THR A CA 1
ATOM 1337 C C . THR A 1 183 ? 26.308 4.859 18.621 1.00 23.95 1160 THR A C 1
ATOM 1338 O O . THR A 1 183 ? 26.953 4.095 19.336 1.00 23.35 1160 THR A O 1
ATOM 1342 N N . ASP A 1 184 ? 25.066 4.599 18.208 1.00 22.86 1161 ASP A N 1
ATOM 1343 C CA . ASP A 1 184 ? 24.356 3.353 18.584 1.00 23.05 1161 ASP A CA 1
ATOM 1344 C C . ASP A 1 184 ? 23.871 3.318 20.037 1.00 22.06 1161 ASP A C 1
ATOM 1345 O O . ASP A 1 184 ? 23.413 2.284 20.517 1.00 22.18 1161 ASP A O 1
ATOM 1382 N N . ARG A 1 187 ? 22.474 8.296 25.942 1.00 22.26 1164 ARG A N 1
ATOM 1383 C CA . ARG A 1 187 ? 22.768 8.337 27.376 1.00 23.17 1164 ARG A CA 1
ATOM 1384 C C . ARG A 1 187 ? 22.119 9.550 28.019 1.00 23.43 1164 ARG A C 1
ATOM 1385 O O . ARG A 1 187 ? 22.252 10.679 27.529 1.00 23.13 1164 ARG A O 1
ATOM 1393 N N . LYS A 1 188 ? 21.411 9.316 29.117 1.00 23.66 1165 LYS A N 1
ATOM 1394 C CA . LYS A 1 188 ? 20.800 10.391 29.881 1.00 25.19 1165 LYS A CA 1
ATOM 1395 C C . LYS A 1 188 ? 20.719 10.007 31.352 1.00 25.52 1165 LYS A C 1
ATOM 1396 O O . LYS A 1 188 ? 19.744 9.393 31.802 1.00 25.75 1165 LYS A O 1
ATOM 1402 N N . GLY A 1 189 ? 21.759 10.364 32.094 1.00 25.96 1166 GLY A N 1
ATOM 1403 C CA . GLY A 1 189 ? 21.759 10.176 33.544 1.00 26.07 1166 GLY A CA 1
ATOM 1404 C C . GLY A 1 189 ? 20.938 11.237 34.255 1.00 26.50 1166 GLY A C 1
ATOM 1405 O O . GLY A 1 189 ? 20.570 12.254 33.659 1.00 27.24 1166 GLY A O 1
ATOM 1406 N N . GLY A 1 190 ? 20.655 11.011 35.536 1.00 26.17 1167 GLY A N 1
ATOM 1407 C CA . GLY A 1 190 ? 19.912 11.978 36.340 1.00 25.99 1167 GLY A CA 1
ATOM 1408 C C . GLY A 1 190 ? 18.488 11.568 36.659 1.00 25.45 1167 GLY A C 1
ATOM 1409 O O . GLY A 1 190 ? 18.064 10.452 36.324 1.00 24.70 1167 GLY A O 1
ATOM 1410 N N . LYS A 1 191 ? 17.754 12.473 37.314 1.00 25.19 1168 LYS A N 1
ATOM 1411 C CA . LYS A 1 191 ? 16.373 12.208 37.712 1.00 25.12 1168 LYS A CA 1
ATOM 1412 C C . LYS A 1 191 ? 15.434 12.341 36.523 1.00 24.91 1168 LYS A C 1
ATOM 1413 O O . LYS A 1 191 ? 15.617 13.209 35.663 1.00 25.00 1168 LYS A O 1
ATOM 1415 N N . GLY A 1 192 ? 14.425 11.480 36.489 1.00 24.58 1169 GLY A N 1
ATOM 1416 C CA . GLY A 1 192 ? 13.388 11.540 35.450 1.00 24.04 1169 GLY A CA 1
ATOM 1417 C C . GLY A 1 192 ? 12.124 10.800 35.848 1.00 23.18 1169 GLY A C 1
ATOM 1418 O O . GLY A 1 192 ? 12.144 9.957 36.749 1.00 23.23 1169 GLY A O 1
ATOM 1419 N N . LEU A 1 193 ? 11.020 11.119 35.174 1.00 22.42 1170 LEU A N 1
ATOM 1420 C CA . LEU A 1 193 ? 9.785 10.357 35.301 1.00 22.27 1170 LEU A CA 1
ATOM 1421 C C . LEU A 1 193 ? 9.910 9.256 34.266 1.00 21.46 1170 LEU A C 1
ATOM 1422 O O . LEU A 1 193 ? 9.772 9.501 33.058 1.00 21.76 1170 LEU A O 1
ATOM 1427 N N . LEU A 1 194 ? 10.224 8.053 34.739 1.00 19.70 1171 LEU A N 1
ATOM 1428 C CA . LEU A 1 194 ? 10.757 6.993 33.875 1.00 17.73 1171 LEU A CA 1
ATOM 1429 C C . LEU A 1 194 ? 9.978 5.695 34.075 1.00 17.18 1171 LEU A C 1
ATOM 1430 O O . LEU A 1 194 ? 9.447 5.458 35.161 1.00 17.13 1171 LEU A O 1
ATOM 1435 N N . PRO A 1 195 ? 9.900 4.854 33.022 1.00 16.10 1172 PRO A N 1
ATOM 1436 C CA . PRO A 1 195 ? 9.172 3.586 33.090 1.00 16.41 1172 PRO A CA 1
ATOM 1437 C C . PRO A 1 195 ? 10.010 2.499 33.795 1.00 16.60 1172 PRO A C 1
ATOM 1438 O O . PRO A 1 195 ? 10.403 1.488 33.189 1.00 16.99 1172 PRO A O 1
ATOM 1442 N N . VAL A 1 196 ? 10.261 2.721 35.085 1.00 16.92 1173 VAL A N 1
ATOM 1443 C CA . VAL A 1 196 ? 11.226 1.922 35.843 1.00 17.21 1173 VAL A CA 1
ATOM 1444 C C . VAL A 1 196 ? 11.016 0.413 35.735 1.00 16.97 1173 VAL A C 1
ATOM 1445 O O . VAL A 1 196 ? 11.989 -0.339 35.617 1.00 17.09 1173 VAL A O 1
ATOM 1449 N N . ARG A 1 197 ? 9.753 -0.030 35.759 1.00 16.88 1174 ARG A N 1
ATOM 1450 C CA . ARG A 1 197 ? 9.442 -1.472 35.704 1.00 16.72 1174 ARG A CA 1
ATOM 1451 C C . ARG A 1 197 ? 9.725 -2.151 34.360 1.00 16.47 1174 ARG A C 1
ATOM 1452 O O . ARG A 1 197 ? 9.659 -3.387 34.259 1.00 16.79 1174 ARG A O 1
ATOM 1460 N N . TRP A 1 198 ? 10.032 -1.352 33.333 1.00 15.65 1175 TRP A N 1
ATOM 1461 C CA . TRP A 1 198 ? 10.360 -1.861 31.998 1.00 14.79 1175 TRP A CA 1
ATOM 1462 C C . TRP A 1 198 ? 11.833 -1.672 31.618 1.00 14.45 1175 TRP A C 1
ATOM 1463 O O . TRP A 1 198 ? 12.239 -2.093 30.544 1.00 14.37 1175 TRP A O 1
ATOM 1474 N N . MET A 1 199 ? 12.624 -1.061 32.510 1.00 15.06 1176 MET A N 1
ATOM 1475 C CA . MET A 1 199 ? 13.985 -0.637 32.159 1.00 15.76 1176 MET A CA 1
ATOM 1476 C C . MET A 1 199 ? 15.079 -1.650 32.499 1.00 15.60 1176 MET A C 1
ATOM 1477 O O . MET A 1 199 ? 14.991 -2.355 33.499 1.00 16.21 1176 MET A O 1
ATOM 1482 N N . ALA A 1 200 ? 16.085 -1.727 31.626 1.00 15.58 1177 ALA A N 1
ATOM 1483 C CA . ALA A 1 200 ? 17.204 -2.665 31.785 1.00 15.72 1177 ALA A CA 1
ATOM 1484 C C . ALA A 1 200 ? 18.154 -2.232 32.900 1.00 16.30 1177 ALA A C 1
ATOM 1485 O O . ALA A 1 200 ? 18.292 -1.048 33.168 1.00 15.63 1177 ALA A O 1
ATOM 1487 N N . PRO A 1 201 ? 18.822 -3.201 33.550 1.00 16.97 1178 PRO A N 1
ATOM 1488 C CA . PRO A 1 201 ? 19.724 -2.849 34.656 1.00 17.08 1178 PRO A CA 1
ATOM 1489 C C . PRO A 1 201 ? 20.782 -1.796 34.278 1.00 16.87 1178 PRO A C 1
ATOM 1490 O O . PRO A 1 201 ? 21.034 -0.875 35.050 1.00 18.20 1178 PRO A O 1
ATOM 1494 N N . GLU A 1 202 ? 21.359 -1.902 33.086 1.00 17.01 1179 GLU A N 1
ATOM 1495 C CA . GLU A 1 202 ? 22.401 -0.945 32.680 1.00 17.08 1179 GLU A CA 1
ATOM 1496 C C . GLU A 1 202 ? 21.842 0.445 32.369 1.00 17.17 1179 GLU A C 1
ATOM 1497 O O . GLU A 1 202 ? 22.570 1.438 32.467 1.00 17.67 1179 GLU A O 1
ATOM 1503 N N . SER A 1 203 ? 20.564 0.520 31.962 1.00 15.70 1180 SER A N 1
ATOM 1504 C CA . SER A 1 203 ? 19.899 1.808 31.801 1.00 16.08 1180 SER A CA 1
ATOM 1505 C C . SER A 1 203 ? 19.740 2.483 33.143 1.00 16.61 1180 SER A C 1
ATOM 1506 O O . SER A 1 203 ? 20.031 3.664 33.309 1.00 16.62 1180 SER A O 1
ATOM 1509 N N . LEU A 1 204 ? 19.298 1.707 34.117 1.00 16.59 1181 LEU A N 1
ATOM 1510 C CA . LEU A 1 204 ? 19.178 2.172 35.485 1.00 17.21 1181 LEU A CA 1
ATOM 1511 C C . LEU A 1 204 ? 20.537 2.581 36.076 1.00 17.85 1181 LEU A C 1
ATOM 1512 O O . LEU A 1 204 ? 20.649 3.628 36.745 1.00 18.67 1181 LEU A O 1
ATOM 1517 N N . LYS A 1 205 ? 21.565 1.794 35.781 1.00 18.65 1182 LYS A N 1
ATOM 1518 C CA . LYS A 1 205 ? 22.861 1.997 36.439 1.00 19.70 1182 LYS A CA 1
ATOM 1519 C C . LYS A 1 205 ? 23.658 3.099 35.770 1.00 19.98 1182 LYS A C 1
ATOM 1520 O O . LYS A 1 205 ? 24.223 3.966 36.450 1.00 19.96 1182 LYS A O 1
ATOM 1526 N N . ASP A 1 206 ? 23.693 3.059 34.440 1.00 19.73 1183 ASP A N 1
ATOM 1527 C CA . ASP A 1 206 ? 24.584 3.911 33.661 1.00 20.48 1183 ASP A CA 1
ATOM 1528 C C . ASP A 1 206 ? 23.851 4.971 32.828 1.00 20.16 1183 ASP A C 1
ATOM 1529 O O . ASP A 1 206 ? 24.491 5.814 32.192 1.00 20.51 1183 ASP A O 1
ATOM 1534 N N . GLY A 1 207 ? 22.519 4.937 32.809 1.00 19.58 1184 GLY A N 1
ATOM 1535 C CA . GLY A 1 207 ? 21.757 5.914 32.028 1.00 19.61 1184 GLY A CA 1
ATOM 1536 C C . GLY A 1 207 ? 21.824 5.671 30.530 1.00 19.20 1184 GLY A C 1
ATOM 1537 O O . GLY A 1 207 ? 21.470 6.541 29.741 1.00 20.53 1184 GLY A O 1
ATOM 1538 N N . VAL A 1 208 ? 22.265 4.479 30.140 1.00 18.49 1185 VAL A N 1
ATOM 1539 C CA . VAL A 1 208 ? 22.478 4.141 28.731 1.00 18.66 1185 VAL A CA 1
ATOM 1540 C C . VAL A 1 208 ? 21.314 3.350 28.139 1.00 17.86 1185 VAL A C 1
ATOM 1541 O O . VAL A 1 208 ? 20.796 2.424 28.782 1.00 18.94 1185 VAL A O 1
ATOM 1545 N N . PHE A 1 209 ? 20.938 3.716 26.917 1.00 16.93 1186 PHE A N 1
ATOM 1546 C CA . PHE A 1 209 ? 19.834 3.084 26.185 1.00 16.28 1186 PHE A CA 1
ATOM 1547 C C . PHE A 1 209 ? 20.321 2.666 24.810 1.00 16.11 1186 PHE A C 1
ATOM 1548 O O . PHE A 1 209 ? 20.942 3.454 24.095 1.00 16.36 1186 PHE A O 1
ATOM 1556 N N . THR A 1 210 ? 20.048 1.411 24.465 1.00 15.57 1187 THR A N 1
ATOM 1557 C CA . THR A 1 210 ? 20.489 0.797 23.211 1.00 16.04 1187 THR A CA 1
ATOM 1558 C C . THR A 1 210 ? 19.400 -0.161 22.747 1.00 15.55 1187 THR A C 1
ATOM 1559 O O . THR A 1 210 ? 18.416 -0.375 23.452 1.00 14.90 1187 THR A O 1
ATOM 1563 N N . THR A 1 211 ? 19.581 -0.769 21.577 1.00 15.91 1188 THR A N 1
ATOM 1564 C CA . THR A 1 211 ? 18.603 -1.746 21.128 1.00 15.76 1188 THR A CA 1
ATOM 1565 C C . THR A 1 211 ? 18.534 -2.904 22.142 1.00 15.58 1188 THR A C 1
ATOM 1566 O O . THR A 1 211 ? 17.472 -3.501 22.359 1.00 15.49 1188 THR A O 1
ATOM 1570 N N . SER A 1 212 ? 19.659 -3.191 22.808 1.00 15.37 1189 SER A N 1
ATOM 1571 C CA . SER A 1 212 ? 19.671 -4.227 23.851 1.00 16.40 1189 SER A CA 1
ATOM 1572 C C . SER A 1 212 ? 18.807 -3.894 25.059 1.00 15.22 1189 SER A C 1
ATOM 1573 O O . SER A 1 212 ? 18.224 -4.794 25.682 1.00 16.38 1189 SER A O 1
ATOM 1576 N N . SER A 1 213 ? 18.725 -2.616 25.422 1.00 14.90 1190 SER A N 1
ATOM 1577 C CA . SER A 1 213 ? 17.838 -2.237 26.518 1.00 13.60 1190 SER A CA 1
ATOM 1578 C C . SER A 1 213 ? 16.374 -2.255 26.063 1.00 13.08 1190 SER A C 1
ATOM 1579 O O . SER A 1 213 ? 15.485 -2.569 26.881 1.00 13.57 1190 SER A O 1
ATOM 1582 N N . ASP A 1 214 ? 16.131 -1.951 24.784 1.00 12.53 1191 ASP A N 1
ATOM 1583 C CA . ASP A 1 214 ? 14.778 -2.164 24.211 1.00 12.83 1191 ASP A CA 1
ATOM 1584 C C . ASP A 1 214 ? 14.422 -3.653 24.253 1.00 12.82 1191 ASP A C 1
ATOM 1585 O O . ASP A 1 214 ? 13.271 -4.001 24.462 1.00 12.92 1191 ASP A O 1
ATOM 1590 N N . MET A 1 215 ? 15.406 -4.528 24.029 1.00 13.37 1192 MET A N 1
ATOM 1591 C CA . MET A 1 215 ? 15.189 -5.975 24.124 1.00 13.92 1192 MET A CA 1
ATOM 1592 C C . MET A 1 215 ? 14.767 -6.409 25.535 1.00 13.53 1192 MET A C 1
ATOM 1593 O O . MET A 1 215 ? 13.929 -7.293 25.680 1.00 13.55 1192 MET A O 1
ATOM 1598 N N . TRP A 1 216 ? 15.376 -5.825 26.565 1.00 13.79 1193 TRP A N 1
ATOM 1599 C CA . TRP A 1 216 ? 14.962 -6.078 27.935 1.00 13.85 1193 TRP A CA 1
ATOM 1600 C C . TRP A 1 216 ? 13.454 -5.760 28.068 1.00 13.62 1193 TRP A C 1
ATOM 1601 O O . TRP A 1 216 ? 12.662 -6.579 28.560 1.00 12.16 1193 TRP A O 1
ATOM 1612 N N . SER A 1 217 ? 13.075 -4.568 27.621 1.00 12.62 1194 SER A N 1
ATOM 1613 C CA . SER A 1 217 ? 11.660 -4.169 27.665 1.00 12.50 1194 SER A CA 1
ATOM 1614 C C . SER A 1 217 ? 10.781 -5.136 26.881 1.00 12.98 1194 SER A C 1
ATOM 1615 O O . SER A 1 217 ? 9.668 -5.452 27.322 1.00 13.06 1194 SER A O 1
ATOM 1618 N N . PHE A 1 218 ? 11.262 -5.592 25.733 1.00 12.65 1195 PHE A N 1
ATOM 1619 C CA . PHE A 1 218 ? 10.525 -6.602 24.955 1.00 13.37 1195 PHE A CA 1
ATOM 1620 C C . PHE A 1 218 ? 10.200 -7.840 25.797 1.00 13.49 1195 PHE A C 1
ATOM 1621 O O . PHE A 1 218 ? 9.079 -8.357 25.771 1.00 12.93 1195 PHE A O 1
ATOM 1629 N N . GLY A 1 219 ? 11.170 -8.299 26.583 1.00 14.32 1196 GLY A N 1
ATOM 1630 C CA . GLY A 1 219 ? 10.910 -9.362 27.547 1.00 14.38 1196 GLY A CA 1
ATOM 1631 C C . GLY A 1 219 ? 9.773 -9.058 28.509 1.00 15.21 1196 GLY A C 1
ATOM 1632 O O . GLY A 1 219 ? 8.926 -9.931 28.805 1.00 15.19 1196 GLY A O 1
ATOM 1633 N N . VAL A 1 220 ? 9.731 -7.826 29.010 1.00 14.00 1197 VAL A N 1
ATOM 1634 C CA . VAL A 1 220 ? 8.648 -7.439 29.898 1.00 14.56 1197 VAL A CA 1
ATOM 1635 C C . VAL A 1 220 ? 7.325 -7.429 29.108 1.00 14.17 1197 VAL A C 1
ATOM 1636 O O . VAL A 1 220 ? 6.274 -7.799 29.653 1.00 14.94 1197 VAL A O 1
ATOM 1640 N N . VAL A 1 221 ? 7.365 -7.031 27.836 1.00 15.01 1198 VAL A N 1
ATOM 1641 C CA . VAL A 1 221 ? 6.133 -7.053 27.030 1.00 14.83 1198 VAL A CA 1
ATOM 1642 C C . VAL A 1 221 ? 5.627 -8.510 26.938 1.00 15.30 1198 VAL A C 1
ATOM 1643 O O . VAL A 1 221 ? 4.432 -8.767 27.093 1.00 16.17 1198 VAL A O 1
ATOM 1647 N N . LEU A 1 222 ? 6.534 -9.460 26.713 1.00 16.04 1199 LEU A N 1
ATOM 1648 C CA . LEU A 1 222 ? 6.114 -10.881 26.707 1.00 15.73 1199 LEU A CA 1
ATOM 1649 C C . LEU A 1 222 ? 5.482 -11.308 28.023 1.00 16.86 1199 LEU A C 1
ATOM 1650 O O . LEU A 1 222 ? 4.497 -12.081 28.053 1.00 16.80 1199 LEU A O 1
ATOM 1655 N N . TRP A 1 223 ? 6.054 -10.829 29.123 1.00 16.20 1200 TRP A N 1
ATOM 1656 C CA . TRP A 1 223 ? 5.527 -11.087 30.439 1.00 17.02 1200 TRP A CA 1
ATOM 1657 C C . TRP A 1 223 ? 4.130 -10.467 30.547 1.00 17.09 1200 TRP A C 1
ATOM 1658 O O . TRP A 1 223 ? 3.226 -11.097 31.073 1.00 18.11 1200 TRP A O 1
ATOM 1669 N N . GLU A 1 224 ? 3.948 -9.250 30.031 1.00 16.72 1201 GLU A N 1
ATOM 1670 C CA . GLU A 1 224 ? 2.600 -8.645 30.049 1.00 16.93 1201 GLU A CA 1
ATOM 1671 C C . GLU A 1 224 ? 1.595 -9.464 29.253 1.00 18.05 1201 GLU A C 1
ATOM 1672 O O . GLU A 1 224 ? 0.450 -9.651 29.693 1.00 18.23 1201 GLU A O 1
ATOM 1678 N N . ILE A 1 225 ? 2.012 -9.944 28.090 1.00 17.84 1202 ILE A N 1
ATOM 1679 C CA . ILE A 1 225 ? 1.101 -10.700 27.212 1.00 19.02 1202 ILE A CA 1
ATOM 1680 C C . ILE A 1 225 ? 0.646 -11.965 27.948 1.00 19.98 1202 ILE A C 1
ATOM 1681 O O . ILE A 1 225 ? -0.541 -12.306 27.980 1.00 20.17 1202 ILE A O 1
ATOM 1686 N N . THR A 1 226 ? 1.598 -12.636 28.581 1.00 20.56 1203 THR A N 1
ATOM 1687 C CA . THR A 1 226 ? 1.293 -13.897 29.240 1.00 21.30 1203 THR A CA 1
ATOM 1688 C C . THR A 1 226 ? 0.612 -13.773 30.601 1.00 21.92 1203 THR A C 1
ATOM 1689 O O . THR A 1 226 ? 0.082 -14.768 31.114 1.00 23.15 1203 THR A O 1
ATOM 1693 N N . SER A 1 227 ? 0.597 -12.571 31.175 1.00 21.10 1204 SER A N 1
ATOM 1694 C CA . SER A 1 227 ? -0.029 -12.316 32.473 1.00 21.56 1204 SER A CA 1
ATOM 1695 C C . SER A 1 227 ? -1.296 -11.463 32.327 1.00 21.52 1204 SER A C 1
ATOM 1696 O O . SER A 1 227 ? -1.873 -11.020 33.324 1.00 22.60 1204 SER A O 1
ATOM 1699 N N . LEU A 1 228 ? -1.692 -11.236 31.079 1.00 21.25 1205 LEU A N 1
ATOM 1700 C CA . LEU A 1 228 ? -2.770 -10.296 30.732 1.00 21.72 1205 LEU A CA 1
ATOM 1701 C C . LEU A 1 228 ? -2.548 -8.933 31.400 1.00 21.52 1205 LEU A C 1
ATOM 1702 O O . LEU A 1 228 ? -3.437 -8.334 32.029 1.00 21.43 1205 LEU A O 1
ATOM 1707 N N . ALA A 1 229 ? -1.310 -8.458 31.254 1.00 20.86 1206 ALA A N 1
ATOM 1708 C CA . ALA A 1 229 ? -0.909 -7.130 31.693 1.00 21.33 1206 ALA A CA 1
ATOM 1709 C C . ALA A 1 229 ? -1.074 -6.870 33.179 1.00 21.73 1206 ALA A C 1
ATOM 1710 O O . ALA A 1 229 ? -1.584 -5.841 33.607 1.00 22.09 1206 ALA A O 1
ATOM 1712 N N . GLU A 1 230 ? -0.623 -7.820 33.988 1.00 22.85 1207 GLU A N 1
ATOM 1713 C CA . GLU A 1 230 ? -0.426 -7.534 35.392 1.00 23.59 1207 GLU A CA 1
ATOM 1714 C C . GLU A 1 230 ? 0.635 -6.442 35.517 1.00 23.23 1207 GLU A C 1
ATOM 1715 O O . GLU A 1 230 ? 1.335 -6.128 34.546 1.00 23.12 1207 GLU A O 1
ATOM 1721 N N . GLN A 1 231 ? 0.744 -5.857 36.698 1.00 23.33 1208 GLN A N 1
ATOM 1722 C CA . GLN A 1 231 ? 1.757 -4.843 36.925 1.00 23.84 1208 GLN A CA 1
ATOM 1723 C C . GLN A 1 231 ? 3.085 -5.544 37.276 1.00 23.30 1208 GLN A C 1
ATOM 1724 O O . GLN A 1 231 ? 3.117 -6.354 38.204 1.00 22.66 1208 GLN A O 1
ATOM 1730 N N . PRO A 1 232 ? 4.168 -5.289 36.504 1.00 22.77 1209 PRO A N 1
ATOM 1731 C CA . PRO A 1 232 ? 5.429 -5.983 36.843 1.00 22.54 1209 PRO A CA 1
ATOM 1732 C C . PRO A 1 232 ? 5.962 -5.625 38.231 1.00 23.00 1209 PRO A C 1
ATOM 1733 O O . PRO A 1 232 ? 5.871 -4.468 38.649 1.00 22.33 1209 PRO A O 1
ATOM 1737 N N . TYR A 1 233 ? 6.524 -6.613 38.931 1.00 23.99 1210 TYR A N 1
ATOM 1738 C CA . TYR A 1 233 ? 7.071 -6.429 40.301 1.00 24.98 1210 TYR A CA 1
ATOM 1739 C C . TYR A 1 233 ? 6.026 -5.888 41.273 1.00 26.43 1210 TYR A C 1
ATOM 1740 O O . TYR A 1 233 ? 6.290 -4.954 42.038 1.00 26.19 1210 TYR A O 1
ATOM 1749 N N . GLN A 1 234 ? 4.826 -6.462 41.202 1.00 28.77 1211 GLN A N 1
ATOM 1750 C CA . GLN A 1 234 ? 3.749 -6.109 42.114 1.00 30.88 1211 GLN A CA 1
ATOM 1751 C C . GLN A 1 234 ? 4.238 -6.346 43.542 1.00 30.74 1211 GLN A C 1
ATOM 1752 O O . GLN A 1 234 ? 4.824 -7.390 43.854 1.00 31.74 1211 GLN A O 1
ATOM 1758 N N . GLY A 1 235 ? 4.041 -5.354 44.397 1.00 30.71 1212 GLY A N 1
ATOM 1759 C CA . GLY A 1 235 ? 4.494 -5.461 45.773 1.00 30.30 1212 GLY A CA 1
ATOM 1760 C C . GLY A 1 235 ? 5.808 -4.740 46.000 1.00 30.08 1212 GLY A C 1
ATOM 1761 O O . GLY A 1 235 ? 6.217 -4.520 47.145 1.00 30.72 1212 GLY A O 1
ATOM 1762 N N . LEU A 1 236 ? 6.483 -4.381 44.906 1.00 29.13 1213 LEU A N 1
ATOM 1763 C CA . LEU A 1 236 ? 7.664 -3.549 44.989 1.00 28.07 1213 LEU A CA 1
ATOM 1764 C C . LEU A 1 236 ? 7.338 -2.125 44.569 1.00 27.55 1213 LEU A C 1
ATOM 1765 O O . LEU A 1 236 ? 6.614 -1.904 43.587 1.00 27.61 1213 LEU A O 1
ATOM 1770 N N . SER A 1 237 ? 7.862 -1.164 45.325 1.00 26.44 1214 SER A N 1
ATOM 1771 C CA . SER A 1 237 ? 7.779 0.245 44.961 1.00 25.40 1214 SER A CA 1
ATOM 1772 C C . SER A 1 237 ? 8.753 0.528 43.818 1.00 24.57 1214 SER A C 1
ATOM 1773 O O . SER A 1 237 ? 9.624 -0.295 43.523 1.00 24.25 1214 SER A O 1
ATOM 1776 N N . ASN A 1 238 ? 8.607 1.694 43.191 1.00 24.23 1215 ASN A N 1
ATOM 1777 C CA . ASN A 1 238 ? 9.513 2.110 42.122 1.00 23.40 1215 ASN A CA 1
ATOM 1778 C C . ASN A 1 238 ? 10.977 2.070 42.556 1.00 23.54 1215 ASN A C 1
ATOM 1779 O O . ASN A 1 238 ? 11.827 1.551 41.844 1.00 22.81 1215 ASN A O 1
ATOM 1784 N N . GLU A 1 239 ? 11.262 2.593 43.743 1.00 23.18 1216 GLU A N 1
ATOM 1785 C CA . GLU A 1 239 ? 12.635 2.595 44.253 1.00 23.29 1216 GLU A CA 1
ATOM 1786 C C . GLU A 1 239 ? 13.172 1.192 44.576 1.00 22.98 1216 GLU A C 1
ATOM 1787 O O . GLU A 1 239 ? 14.352 0.916 44.370 1.00 23.04 1216 GLU A O 1
ATOM 1793 N N . GLN A 1 240 ? 12.307 0.304 45.068 1.00 22.80 1217 GLN A N 1
ATOM 1794 C CA . GLN A 1 240 ? 12.684 -1.096 45.277 1.00 23.06 1217 GLN A CA 1
ATOM 1795 C C . GLN A 1 240 ? 12.956 -1.833 43.965 1.00 22.58 1217 GLN A C 1
ATOM 1796 O O . GLN A 1 240 ? 13.843 -2.676 43.899 1.00 22.55 1217 GLN A O 1
ATOM 1802 N N . VAL A 1 241 ? 12.198 -1.510 42.918 1.00 21.77 1218 VAL A N 1
ATOM 1803 C CA . VAL A 1 241 ? 12.435 -2.121 41.607 1.00 20.39 1218 VAL A CA 1
ATOM 1804 C C . VAL A 1 241 ? 13.809 -1.696 41.068 1.00 20.11 1218 VAL A C 1
ATOM 1805 O O . VAL A 1 241 ? 14.559 -2.516 40.544 1.00 19.56 1218 VAL A O 1
ATOM 1809 N N . LEU A 1 242 ? 14.121 -0.412 41.207 1.00 20.45 1219 LEU A N 1
ATOM 1810 C CA . LEU A 1 242 ? 15.394 0.143 40.769 1.00 20.69 1219 LEU A CA 1
ATOM 1811 C C . LEU A 1 242 ? 16.565 -0.638 41.395 1.00 21.37 1219 LEU A C 1
ATOM 1812 O O . LEU A 1 242 ? 17.498 -1.046 40.693 1.00 21.29 1219 LEU A O 1
ATOM 1817 N N . LYS A 1 243 ? 16.473 -0.888 42.702 1.00 22.22 1220 LYS A N 1
ATOM 1818 C CA . LYS A 1 243 ? 17.489 -1.664 43.422 1.00 22.98 1220 LYS A CA 1
ATOM 1819 C C . LYS A 1 243 ? 17.533 -3.114 42.969 1.00 22.24 1220 LYS A C 1
ATOM 1820 O O . LYS A 1 243 ? 18.605 -3.651 42.680 1.00 22.43 1220 LYS A O 1
ATOM 1826 N N . PHE A 1 244 ? 16.358 -3.742 42.950 1.00 21.98 1221 PHE A N 1
ATOM 1827 C CA . PHE A 1 244 ? 16.185 -5.156 42.639 1.00 21.25 1221 PHE A CA 1
ATOM 1828 C C . PHE A 1 244 ? 16.766 -5.492 41.277 1.00 21.07 1221 PHE A C 1
ATOM 1829 O O . PHE A 1 244 ? 17.577 -6.414 41.134 1.00 21.11 1221 PHE A O 1
ATOM 1837 N N . VAL A 1 245 ? 16.379 -4.717 40.268 1.00 19.95 1222 VAL A N 1
ATOM 1838 C CA . VAL A 1 245 ? 16.826 -4.997 38.905 1.00 19.76 1222 VAL A CA 1
ATOM 1839 C C . VAL A 1 245 ? 18.327 -4.722 38.692 1.00 19.33 1222 VAL A C 1
A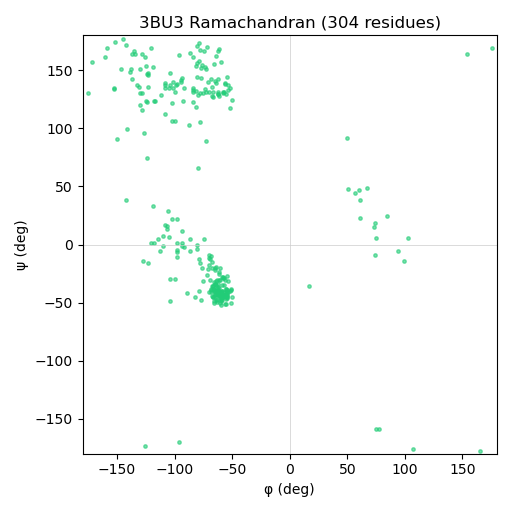TOM 1840 O O . VAL A 1 245 ? 19.011 -5.501 38.048 1.00 18.75 1222 VAL A O 1
ATOM 1844 N N . MET A 1 246 ? 18.838 -3.633 39.265 1.00 20.32 1223 MET A N 1
ATOM 1845 C CA . MET A 1 246 ? 20.266 -3.347 39.160 1.00 20.51 1223 MET A CA 1
ATOM 1846 C C . MET A 1 246 ? 21.100 -4.450 39.804 1.00 21.22 1223 MET A C 1
ATOM 1847 O O . MET A 1 246 ? 22.218 -4.726 39.373 1.00 20.98 1223 MET A O 1
ATOM 1852 N N . ASP A 1 247 ? 20.532 -5.090 40.827 1.00 22.33 1224 ASP A N 1
ATOM 1853 C CA . ASP A 1 247 ? 21.225 -6.154 41.570 1.00 23.66 1224 ASP A CA 1
ATOM 1854 C C . ASP A 1 247 ? 21.052 -7.534 40.921 1.00 23.51 1224 ASP A C 1
ATOM 1855 O O . ASP A 1 247 ? 21.480 -8.547 41.478 1.00 23.91 1224 ASP A O 1
ATOM 1860 N N . GLY A 1 248 ? 20.413 -7.588 39.751 1.00 22.58 1225 GLY A N 1
ATOM 1861 C CA . GLY A 1 248 ? 20.276 -8.861 39.033 1.00 22.49 1225 GLY A CA 1
ATOM 1862 C C . GLY A 1 248 ? 18.912 -9.531 39.139 1.00 22.02 1225 GLY A C 1
ATOM 1863 O O . GLY A 1 248 ? 18.728 -10.637 38.641 1.00 21.89 1225 GLY A O 1
ATOM 1864 N N . GLY A 1 249 ? 17.952 -8.854 39.761 1.00 21.96 1226 GLY A N 1
ATOM 1865 C CA . GLY A 1 249 ? 16.588 -9.374 39.866 1.00 21.84 1226 GLY A CA 1
ATOM 1866 C C . GLY A 1 249 ? 15.841 -9.290 38.543 1.00 22.54 1226 GLY A C 1
ATOM 1867 O O . GLY A 1 249 ? 16.137 -8.441 37.696 1.00 22.08 1226 GLY A O 1
ATOM 1868 N N . TYR A 1 250 ? 14.876 -10.183 38.363 1.00 22.83 1227 TYR A N 1
ATOM 1869 C CA . TYR A 1 250 ? 14.008 -10.161 37.184 1.00 23.91 1227 TYR A CA 1
ATOM 1870 C C . TYR A 1 250 ? 12.662 -10.776 37.582 1.00 23.33 1227 TYR A C 1
ATOM 1871 O O . TYR A 1 250 ? 12.496 -11.242 38.718 1.00 22.48 1227 TYR A O 1
ATOM 1880 N N . LEU A 1 251 ? 11.707 -10.739 36.660 1.00 23.28 1228 LEU A N 1
ATOM 1881 C CA . LEU A 1 251 ? 10.343 -11.188 36.940 1.00 23.40 1228 LEU A CA 1
ATOM 1882 C C . LEU A 1 251 ? 10.220 -12.700 36.937 1.00 24.62 1228 LEU A C 1
ATOM 1883 O O . LEU A 1 251 ? 10.944 -13.394 36.219 1.00 24.07 1228 LEU A O 1
ATOM 1888 N N . ASP A 1 252 ? 9.256 -13.192 37.713 1.00 25.59 1229 ASP A N 1
ATOM 1889 C CA . ASP A 1 252 ? 8.914 -14.604 37.717 1.00 27.06 1229 ASP A CA 1
ATOM 1890 C C . ASP A 1 252 ? 7.947 -14.886 36.584 1.00 27.14 1229 ASP A C 1
ATOM 1891 O O . ASP A 1 252 ? 7.284 -13.977 36.077 1.00 27.18 1229 ASP A O 1
ATOM 1896 N N . GLN A 1 253 ? 7.842 -16.154 36.217 1.00 27.33 1230 GLN A N 1
ATOM 1897 C CA . GLN A 1 253 ? 6.947 -16.560 35.150 1.00 27.93 1230 GLN A CA 1
ATOM 1898 C C . GLN A 1 253 ? 5.499 -16.512 35.618 1.00 27.47 1230 GLN A C 1
ATOM 1899 O O . GLN A 1 253 ? 5.194 -16.938 36.746 1.00 27.77 1230 GLN A O 1
ATOM 1905 N N . PRO A 1 254 ? 4.618 -15.924 34.783 1.00 27.20 1231 PRO A N 1
ATOM 1906 C CA . PRO A 1 254 ? 3.183 -15.908 35.072 1.00 27.43 1231 PRO A CA 1
ATOM 1907 C C . PRO A 1 254 ? 2.612 -17.326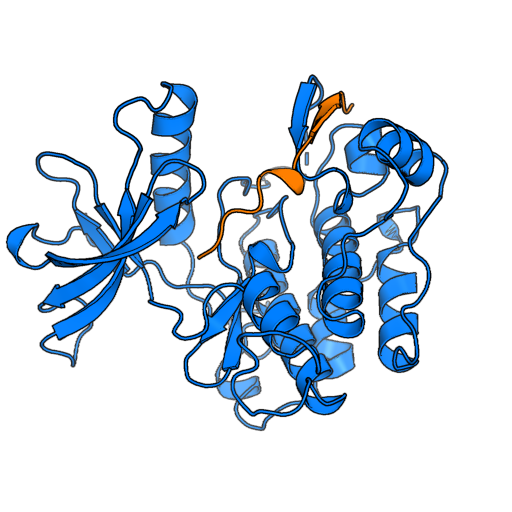 35.193 1.00 28.06 1231 PRO A C 1
ATOM 1908 O O . PRO A 1 254 ? 3.192 -18.272 34.659 1.00 26.95 1231 PRO A O 1
ATOM 1912 N N . ASP A 1 255 ? 1.491 -17.458 35.898 1.00 29.16 1232 ASP A N 1
ATOM 1913 C CA . ASP A 1 255 ? 0.778 -18.737 35.981 1.00 30.72 1232 ASP A CA 1
ATOM 1914 C C . ASP A 1 255 ? 0.441 -19.289 34.601 1.00 30.81 1232 ASP A C 1
ATOM 1915 O O . ASP A 1 255 ? -0.115 -18.580 33.760 1.00 30.78 1232 ASP A O 1
ATOM 1920 N N . ASN A 1 256 ? 0.788 -20.554 34.379 1.00 31.18 1233 ASN A N 1
ATOM 1921 C CA . ASN A 1 256 ? 0.511 -21.250 33.119 1.00 31.62 1233 ASN A CA 1
ATOM 1922 C C . ASN A 1 256 ? 1.185 -20.611 31.903 1.00 31.00 1233 ASN A C 1
ATOM 1923 O O . ASN A 1 256 ? 0.734 -20.798 30.768 1.00 31.22 1233 ASN A O 1
ATOM 1928 N N . CYS A 1 257 ? 2.257 -19.851 32.133 1.00 30.12 1234 CYS A N 1
ATOM 1929 C CA . CYS A 1 257 ? 2.972 -19.235 31.013 1.00 30.02 1234 CYS A CA 1
ATOM 1930 C C . CYS A 1 257 ? 3.512 -20.342 30.115 1.00 30.31 1234 CYS A C 1
ATOM 1931 O O . CYS A 1 257 ? 4.157 -21.272 30.607 1.00 30.58 1234 CYS A O 1
ATOM 1934 N N . PRO A 1 258 ? 3.220 -20.274 28.806 1.00 30.62 1235 PRO A N 1
ATOM 1935 C CA . PRO A 1 258 ? 3.778 -21.240 27.858 1.00 30.98 1235 PRO A CA 1
ATOM 1936 C C . PRO A 1 258 ? 5.307 -21.240 27.930 1.00 31.55 1235 PRO A C 1
ATOM 1937 O O . PRO A 1 258 ? 5.931 -20.172 28.042 1.00 31.52 1235 PRO A O 1
ATOM 1941 N N . GLU A 1 259 ? 5.906 -22.427 27.889 1.00 31.84 1236 GLU A N 1
ATOM 1942 C CA . GLU A 1 259 ? 7.366 -22.555 28.041 1.00 32.14 1236 GLU A CA 1
ATOM 1943 C C . GLU A 1 259 ? 8.181 -21.895 26.937 1.00 31.37 1236 GLU A C 1
ATOM 1944 O O . GLU A 1 259 ? 9.247 -21.342 27.210 1.00 31.52 1236 GLU A O 1
ATOM 1950 N N . ARG A 1 260 ? 7.672 -21.927 25.708 1.00 31.15 1237 ARG A N 1
ATOM 1951 C CA . ARG A 1 260 ? 8.314 -21.237 24.587 1.00 31.11 1237 ARG A CA 1
ATOM 1952 C C . ARG A 1 260 ? 8.521 -19.750 24.913 1.00 29.99 1237 ARG A C 1
ATOM 1953 O O . ARG A 1 260 ? 9.560 -19.158 24.588 1.00 29.62 1237 ARG A O 1
ATOM 1961 N N . VAL A 1 261 ? 7.534 -19.161 25.577 1.00 28.60 1238 VAL A N 1
ATOM 1962 C CA . VAL A 1 261 ? 7.579 -17.737 25.884 1.00 26.55 1238 VAL A CA 1
ATOM 1963 C C . VAL A 1 261 ? 8.498 -17.453 27.083 1.00 25.83 1238 VAL A C 1
ATOM 1964 O O . VAL A 1 261 ? 9.247 -16.475 27.064 1.00 24.86 1238 VAL A O 1
ATOM 1968 N N . THR A 1 262 ? 8.451 -18.313 28.101 1.00 24.84 1239 THR A N 1
ATOM 1969 C CA . THR A 1 262 ? 9.360 -18.248 29.239 1.00 24.64 1239 THR A CA 1
ATOM 1970 C C . THR A 1 262 ? 10.841 -18.279 28.791 1.00 24.09 1239 THR A C 1
ATOM 1971 O O . THR A 1 262 ? 11.675 -17.498 29.264 1.00 23.58 1239 THR A O 1
ATOM 1975 N N . ASP A 1 263 ? 11.155 -19.188 27.871 1.00 23.62 1240 ASP A N 1
ATOM 1976 C CA . ASP A 1 263 ? 12.528 -19.317 27.374 1.00 23.77 1240 ASP A CA 1
ATOM 1977 C C . ASP A 1 263 ? 13.007 -18.003 26.764 1.00 23.18 1240 ASP A C 1
ATOM 1978 O O . ASP A 1 263 ? 14.150 -17.578 26.985 1.00 22.10 1240 ASP A O 1
ATOM 1983 N N . LEU A 1 264 ? 12.127 -17.376 25.985 1.00 22.96 1241 LEU A N 1
ATOM 1984 C CA . LEU A 1 264 ? 12.456 -16.112 25.335 1.00 22.37 1241 LEU A CA 1
ATOM 1985 C C . LEU A 1 264 ? 12.640 -15.005 26.347 1.00 22.03 1241 LEU A C 1
ATOM 1986 O O . LEU A 1 264 ? 13.587 -14.222 26.252 1.00 20.62 1241 LEU A O 1
ATOM 1991 N N . MET A 1 265 ? 11.735 -14.926 27.317 1.00 21.00 1242 MET A N 1
ATOM 1992 C CA . MET A 1 265 ? 11.831 -13.882 28.346 1.00 21.44 1242 MET A CA 1
ATOM 1993 C C . MET A 1 265 ? 13.171 -13.915 29.041 1.00 21.83 1242 MET A C 1
ATOM 1994 O O . MET A 1 265 ? 13.806 -12.876 29.235 1.00 20.88 1242 MET A O 1
ATOM 1999 N N . ARG A 1 266 ? 13.578 -15.125 29.435 1.00 20.85 1243 ARG A N 1
ATOM 2000 C CA . ARG A 1 266 ? 14.830 -15.345 30.135 1.00 21.10 1243 ARG A CA 1
ATOM 2001 C C . ARG A 1 266 ? 16.007 -14.819 29.326 1.00 20.41 1243 ARG A C 1
ATOM 2002 O O . ARG A 1 266 ? 16.930 -14.247 29.879 1.00 21.43 1243 ARG A O 1
ATOM 2004 N N . MET A 1 267 ? 15.980 -15.040 28.018 1.00 19.21 1244 MET A N 1
ATOM 2005 C CA . MET A 1 267 ? 17.036 -14.551 27.146 1.00 18.54 1244 MET A CA 1
ATOM 2006 C C . MET A 1 267 ? 17.049 -13.024 27.066 1.00 17.70 1244 MET A C 1
ATOM 2007 O O . MET A 1 267 ? 18.113 -12.405 27.026 1.00 17.34 1244 MET A O 1
ATOM 2012 N N . CYS A 1 268 ? 15.856 -12.429 27.042 1.00 16.68 1245 CYS A N 1
ATOM 2013 C CA . CYS A 1 268 ? 15.744 -10.966 27.043 1.00 16.06 1245 CYS A CA 1
ATOM 2014 C C . CYS A 1 268 ? 16.263 -10.334 28.329 1.00 15.73 1245 CYS A C 1
ATOM 2015 O O . CYS A 1 268 ? 16.592 -9.132 28.344 1.00 17.15 1245 CYS A O 1
ATOM 2018 N N . TRP A 1 269 ? 16.311 -11.123 29.403 1.00 15.59 1246 TRP A N 1
ATOM 2019 C CA . TRP A 1 269 ? 16.674 -10.606 30.720 1.00 15.37 1246 TRP A CA 1
ATOM 2020 C C . TRP A 1 269 ? 18.078 -11.005 31.191 1.00 16.00 1246 TRP A C 1
ATOM 2021 O O . TRP A 1 269 ? 18.380 -10.908 32.388 1.00 16.82 1246 TRP A O 1
ATOM 2032 N N . GLN A 1 270 ? 18.900 -11.470 30.259 1.00 16.90 1247 GLN A N 1
ATOM 2033 C CA . GLN A 1 270 ? 20.341 -11.650 30.527 1.00 17.44 1247 GLN A CA 1
ATOM 2034 C C . GLN A 1 270 ? 20.860 -10.322 31.102 1.00 18.10 1247 GLN A C 1
ATOM 2035 O O . GLN A 1 270 ? 20.529 -9.249 30.589 1.00 17.68 1247 GLN A O 1
ATOM 2041 N N . PHE A 1 271 ? 21.661 -10.384 32.169 1.00 17.70 1248 PHE A N 1
ATOM 2042 C CA . PHE A 1 271 ? 22.143 -9.165 32.810 1.00 17.86 1248 PHE A CA 1
ATOM 2043 C C . PHE A 1 271 ? 23.048 -8.377 31.857 1.00 17.91 1248 PHE A C 1
ATOM 2044 O O . PHE A 1 271 ? 22.977 -7.146 31.783 1.00 18.51 1248 PHE A O 1
ATOM 2052 N N . ASN A 1 272 ? 23.897 -9.099 31.136 1.00 18.30 1249 ASN A N 1
ATOM 2053 C CA . ASN A 1 272 ? 24.811 -8.477 30.191 1.00 18.20 1249 ASN A CA 1
ATOM 2054 C C . ASN A 1 272 ? 24.058 -8.194 28.900 1.00 17.97 1249 ASN A C 1
ATOM 2055 O O . ASN A 1 272 ? 23.600 -9.122 28.252 1.00 18.16 1249 ASN A O 1
ATOM 2060 N N . PRO A 1 273 ? 23.944 -6.908 28.504 1.00 18.42 1250 PRO A N 1
ATOM 2061 C CA . PRO A 1 273 ? 23.173 -6.589 27.295 1.00 17.92 1250 PRO A CA 1
ATOM 2062 C C . PRO A 1 273 ? 23.717 -7.284 26.063 1.00 18.45 1250 PRO A C 1
ATOM 2063 O O . PRO A 1 273 ? 22.971 -7.566 25.114 1.00 18.27 1250 PRO A O 1
ATOM 2067 N N . ASN A 1 274 ? 25.020 -7.567 26.065 1.00 18.13 1251 ASN A N 1
ATOM 2068 C CA . ASN A 1 274 ? 25.627 -8.159 24.885 1.00 19.58 1251 ASN A CA 1
ATOM 2069 C C . ASN A 1 274 ? 25.183 -9.599 24.670 1.00 19.34 1251 ASN A C 1
ATOM 2070 O O . ASN A 1 274 ? 25.430 -10.187 23.624 1.00 20.74 1251 ASN A O 1
ATOM 2075 N N . MET A 1 275 ? 24.522 -10.164 25.676 1.00 19.08 1252 MET A N 1
ATOM 2076 C CA . MET A 1 275 ? 24.078 -11.561 25.624 1.00 19.00 1252 MET A CA 1
ATOM 2077 C C . MET A 1 275 ? 22.618 -11.707 25.206 1.00 18.73 1252 MET A C 1
ATOM 2078 O O . MET A 1 275 ? 22.123 -12.819 25.030 1.00 19.43 1252 MET A O 1
ATOM 2083 N N . ARG A 1 276 ? 21.923 -10.576 25.087 1.00 17.75 1253 ARG A N 1
ATOM 2084 C CA . ARG A 1 276 ? 20.490 -10.613 24.762 1.00 16.75 1253 ARG A CA 1
ATOM 2085 C C . ARG A 1 276 ? 20.308 -10.816 23.258 1.00 16.97 1253 ARG A C 1
ATOM 2086 O O . ARG A 1 276 ? 21.207 -10.515 22.484 1.00 18.04 1253 ARG A O 1
ATOM 2094 N N . PRO A 1 277 ? 19.148 -11.345 22.830 1.00 17.01 1254 PRO A N 1
ATOM 2095 C CA . PRO A 1 277 ? 18.976 -11.476 21.377 1.00 17.54 1254 PRO A CA 1
ATOM 2096 C C . PRO A 1 277 ? 18.760 -10.125 20.691 1.00 16.56 1254 PRO A C 1
ATOM 2097 O O . PRO A 1 277 ? 18.577 -9.112 21.371 1.00 16.67 1254 PRO A O 1
ATOM 2101 N N . THR A 1 278 ? 18.806 -10.116 19.360 1.00 16.63 1255 THR A N 1
ATOM 2102 C CA . THR A 1 278 ? 18.422 -8.930 18.588 1.00 16.68 1255 THR A CA 1
ATOM 2103 C C . THR A 1 278 ? 16.964 -9.115 18.157 1.00 16.25 1255 THR A C 1
ATOM 2104 O O . THR A 1 278 ? 16.436 -10.233 18.176 1.00 15.79 1255 THR A O 1
ATOM 2108 N N . PHE A 1 279 ? 16.319 -8.026 17.759 1.00 15.84 1256 PHE A N 1
ATOM 2109 C CA . PHE A 1 279 ? 14.948 -8.119 17.251 1.00 15.42 1256 PHE A CA 1
ATOM 2110 C C . PHE A 1 279 ? 14.826 -8.958 15.989 1.00 16.31 1256 PHE A C 1
ATOM 2111 O O . PHE A 1 279 ? 13.882 -9.745 15.868 1.00 16.41 1256 PHE A O 1
ATOM 2119 N N . LEU A 1 280 ? 15.779 -8.810 15.075 1.00 17.20 1257 LEU A N 1
ATOM 2120 C CA . LEU A 1 280 ? 15.863 -9.715 13.915 1.00 18.05 1257 LEU A CA 1
ATOM 2121 C C . LEU A 1 280 ? 15.926 -11.213 14.321 1.00 18.16 1257 LEU A C 1
ATOM 2122 O O . LEU A 1 280 ? 15.243 -12.045 13.721 1.00 18.35 1257 LEU A O 1
ATOM 2127 N N . GLU A 1 281 ? 16.697 -11.542 15.361 1.00 17.97 1258 GLU A N 1
ATOM 2128 C CA . GLU A 1 281 ? 16.750 -12.925 15.863 1.00 18.34 1258 GLU A CA 1
ATOM 2129 C C . GLU A 1 281 ? 15.409 -13.441 16.368 1.00 18.68 1258 GLU A C 1
ATOM 2130 O O . GLU A 1 281 ? 15.093 -14.626 16.201 1.00 19.65 1258 GLU A O 1
ATOM 2136 N N . ILE A 1 282 ? 14.638 -12.561 17.014 1.00 18.65 1259 ILE A N 1
ATOM 2137 C CA . ILE A 1 282 ? 13.321 -12.919 17.524 1.00 18.57 1259 ILE A CA 1
ATOM 2138 C C . ILE A 1 282 ? 12.384 -13.239 16.367 1.00 18.95 1259 ILE A C 1
ATOM 2139 O O . ILE A 1 282 ? 11.696 -14.253 16.397 1.00 19.12 1259 ILE A O 1
ATOM 2144 N N . VAL A 1 283 ? 12.336 -12.370 15.360 1.00 19.16 1260 VAL A N 1
ATOM 2145 C CA . VAL A 1 283 ? 11.446 -12.631 14.226 1.00 19.55 1260 VAL A CA 1
ATOM 2146 C C . VAL A 1 283 ? 11.859 -13.953 13.566 1.00 20.60 1260 VAL A C 1
ATOM 2147 O O . VAL A 1 283 ? 11.005 -14.799 13.273 1.00 21.01 1260 VAL A O 1
ATOM 2151 N N . ASN A 1 284 ? 13.164 -14.134 13.385 1.00 21.23 1261 ASN A N 1
ATOM 2152 C CA . ASN A 1 284 ? 13.698 -15.356 12.776 1.00 22.22 1261 ASN A CA 1
ATOM 2153 C C . ASN A 1 284 ? 13.332 -16.640 13.525 1.00 22.91 1261 ASN A C 1
ATOM 2154 O O . ASN A 1 284 ? 12.988 -17.645 12.903 1.00 23.53 1261 ASN A O 1
ATOM 2159 N N . LEU A 1 285 ? 13.426 -16.605 14.855 1.00 22.90 1262 LEU A N 1
ATOM 2160 C CA . LEU A 1 285 ? 12.993 -17.696 15.732 1.00 23.49 1262 LEU A CA 1
ATOM 2161 C C . LEU A 1 285 ? 11.531 -18.074 15.485 1.00 23.91 1262 LEU A C 1
ATOM 2162 O O . LEU A 1 285 ? 11.164 -19.260 15.510 1.00 23.83 1262 LEU A O 1
ATOM 2167 N N . LEU A 1 286 ? 10.706 -17.054 15.242 1.00 24.36 1263 LEU A N 1
ATOM 2168 C CA . LEU A 1 286 ? 9.254 -17.215 15.144 1.00 24.93 1263 LEU A CA 1
ATOM 2169 C C . LEU A 1 286 ? 8.723 -17.320 13.711 1.00 25.85 1263 LEU A C 1
ATOM 2170 O O . LEU A 1 286 ? 7.533 -17.566 13.513 1.00 26.20 1263 LEU A O 1
ATOM 2175 N N . LYS A 1 287 ? 9.596 -17.164 12.726 1.00 26.57 1264 LYS A N 1
ATOM 2176 C CA . LYS A 1 287 ? 9.154 -16.946 11.335 1.00 27.94 1264 LYS A CA 1
ATOM 2177 C C . LYS A 1 287 ? 8.301 -18.068 10.704 1.00 28.98 1264 LYS A C 1
ATOM 2178 O O . LYS A 1 287 ? 7.593 -17.829 9.724 1.00 29.27 1264 LYS A O 1
ATOM 2184 N N . ASP A 1 288 ? 8.375 -19.278 11.255 1.00 29.94 1265 ASP A N 1
ATOM 2185 C CA . ASP A 1 288 ? 7.666 -20.429 10.675 1.00 30.81 1265 ASP A CA 1
ATOM 2186 C C . ASP A 1 288 ? 6.333 -20.702 11.374 1.00 31.08 1265 ASP A C 1
ATOM 2187 O O . ASP A 1 288 ? 5.611 -21.641 11.016 1.00 31.55 1265 ASP A O 1
ATOM 2192 N N . ASP A 1 289 ? 6.001 -19.864 12.351 1.00 31.01 1266 ASP A N 1
ATOM 2193 C CA . ASP A 1 289 ? 4.798 -20.031 13.149 1.00 31.18 1266 ASP A CA 1
ATOM 2194 C C . ASP A 1 289 ? 3.837 -18.843 13.016 1.00 30.62 1266 ASP A C 1
ATOM 2195 O O . ASP A 1 289 ? 3.130 -18.509 13.964 1.00 30.67 1266 ASP A O 1
ATOM 2200 N N . LEU A 1 290 ? 3.803 -18.228 11.836 1.00 29.71 1267 LEU A N 1
ATOM 2201 C CA . LEU A 1 290 ? 3.065 -16.978 11.650 1.00 29.37 1267 LEU A CA 1
ATOM 2202 C C . LEU A 1 290 ? 2.056 -17.052 10.509 1.00 29.54 1267 LEU A C 1
ATOM 2203 O O . LEU A 1 290 ? 2.153 -17.933 9.638 1.00 29.78 1267 LEU A O 1
ATOM 2208 N N . HIS A 1 291 ? 1.103 -16.120 10.520 1.00 29.40 1268 HIS A N 1
ATOM 2209 C CA . HIS A 1 291 ? 0.097 -15.995 9.451 1.00 29.46 1268 HIS A CA 1
ATOM 2210 C C . HIS A 1 291 ? 0.775 -15.875 8.093 1.00 29.57 1268 HIS A C 1
ATOM 2211 O O . HIS A 1 291 ? 1.838 -15.271 7.986 1.00 28.83 1268 HIS A O 1
ATOM 2218 N N . PRO A 1 292 ? 0.166 -16.461 7.037 1.00 29.33 1269 PRO A N 1
ATOM 2219 C CA . PRO A 1 292 ? 0.733 -16.380 5.690 1.00 29.11 1269 PRO A CA 1
ATOM 2220 C C . PRO A 1 292 ? 1.019 -14.965 5.168 1.00 28.65 1269 PRO A C 1
ATOM 2221 O O . PRO A 1 292 ? 1.906 -14.805 4.329 1.00 28.47 1269 PRO A O 1
ATOM 2225 N N . SER A 1 293 ? 0.285 -13.954 5.650 1.00 28.00 1270 SER A N 1
ATOM 2226 C CA . SER A 1 293 ? 0.490 -12.571 5.207 1.00 27.51 1270 SER A CA 1
ATOM 2227 C C . SER A 1 293 ? 1.796 -11.974 5.718 1.00 26.89 1270 SER A C 1
ATOM 2228 O O . SER A 1 293 ? 2.286 -11.004 5.158 1.00 26.95 1270 SER A O 1
ATOM 2231 N N . PHE A 1 294 ? 2.346 -12.543 6.788 1.00 26.88 1271 PHE A N 1
ATOM 2232 C CA . PHE A 1 294 ? 3.498 -11.921 7.455 1.00 26.09 1271 PHE A CA 1
ATOM 2233 C C . PHE A 1 294 ? 4.661 -11.562 6.509 1.00 26.92 1271 PHE A C 1
ATOM 2234 O O . PHE A 1 294 ? 5.144 -10.425 6.535 1.00 26.09 1271 PHE A O 1
ATOM 2242 N N . PRO A 1 295 ? 5.124 -12.511 5.664 1.00 27.42 1272 PRO A N 1
ATOM 2243 C CA . PRO A 1 295 ? 6.218 -12.142 4.753 1.00 28.13 1272 PRO A CA 1
ATOM 2244 C C . PRO A 1 295 ? 5.856 -11.068 3.717 1.00 28.30 1272 PRO A C 1
ATOM 2245 O O . PRO A 1 295 ? 6.745 -10.398 3.181 1.00 29.11 1272 PRO A O 1
ATOM 2249 N N . GLU A 1 296 ? 4.562 -10.897 3.463 1.00 28.56 1273 GLU A N 1
ATOM 2250 C CA . GLU A 1 296 ? 4.078 -9.887 2.521 1.00 29.19 1273 GLU A CA 1
ATOM 2251 C C . GLU A 1 296 ? 4.120 -8.467 3.102 1.00 27.69 1273 GLU A C 1
ATOM 2252 O O . GLU A 1 296 ? 4.131 -7.487 2.357 1.00 27.59 1273 GLU A O 1
ATOM 2258 N N . VAL A 1 297 ? 4.163 -8.360 4.430 1.00 26.16 1274 VAL A N 1
ATOM 2259 C CA . VAL A 1 297 ? 4.069 -7.061 5.097 1.00 25.07 1274 VAL A CA 1
ATOM 2260 C C . VAL A 1 297 ? 5.246 -6.736 6.025 1.00 24.22 1274 VAL A C 1
ATOM 2261 O O . VAL A 1 297 ? 5.432 -5.584 6.409 1.00 23.83 1274 VAL A O 1
ATOM 2265 N N . SER A 1 298 ? 6.035 -7.747 6.380 1.00 23.35 1275 SER A N 1
ATOM 2266 C CA . SER A 1 298 ? 7.024 -7.560 7.437 1.00 22.87 1275 SER A CA 1
ATOM 2267 C C . SER A 1 298 ? 8.244 -6.779 6.972 1.00 22.77 1275 SER A C 1
ATOM 2268 O O . SER A 1 298 ? 8.590 -6.765 5.784 1.00 22.95 1275 SER A O 1
ATOM 2271 N N . PHE A 1 299 ? 8.897 -6.121 7.923 1.00 22.43 1276 PHE A N 1
ATOM 2272 C CA . PHE A 1 299 ? 10.181 -5.513 7.643 1.00 21.94 1276 PHE A CA 1
ATOM 2273 C C . PHE A 1 299 ? 11.211 -6.629 7.411 1.00 22.40 1276 PHE A C 1
ATOM 2274 O O . PHE A 1 299 ? 12.051 -6.529 6.517 1.00 22.62 1276 PHE A O 1
ATOM 2282 N N . PHE A 1 300 ? 11.116 -7.674 8.229 1.00 23.06 1277 PHE A N 1
ATOM 2283 C CA . PHE A 1 300 ? 12.042 -8.818 8.206 1.00 23.94 1277 PHE A CA 1
ATOM 2284 C C . PHE A 1 300 ? 12.215 -9.390 6.802 1.00 24.82 1277 PHE A C 1
ATOM 2285 O O . PHE A 1 300 ? 13.338 -9.666 6.383 1.00 24.76 1277 PHE A O 1
ATOM 2293 N N . HIS A 1 301 ? 11.101 -9.556 6.097 1.00 26.20 1278 HIS A N 1
ATOM 2294 C CA . HIS A 1 301 ? 11.086 -10.208 4.777 1.00 27.43 1278 HIS A CA 1
ATOM 2295 C C . HIS A 1 301 ? 11.202 -9.217 3.627 1.00 28.59 1278 HIS A C 1
ATOM 2296 O O . HIS A 1 301 ? 11.212 -9.621 2.458 1.00 28.83 1278 HIS A O 1
ATOM 2303 N N . SER A 1 302 ? 11.268 -7.926 3.950 1.00 29.27 1279 SER A N 1
ATOM 2304 C CA . SER A 1 302 ? 11.324 -6.871 2.936 1.00 30.61 1279 SER A CA 1
ATOM 2305 C C . SER A 1 302 ? 12.719 -6.717 2.336 1.00 31.25 1279 SER A C 1
ATOM 2306 O O . SER A 1 302 ? 13.715 -7.108 2.954 1.00 31.95 1279 SER A O 1
ATOM 2309 N N . GLU A 1 303 ? 12.788 -6.143 1.134 1.00 32.30 1280 GLU A N 1
ATOM 2310 C CA . GLU A 1 303 ? 14.073 -5.797 0.519 1.00 32.79 1280 GLU A CA 1
ATOM 2311 C C . GLU A 1 303 ? 14.896 -4.838 1.392 1.00 33.17 1280 GLU A C 1
ATOM 2312 O O . GLU A 1 303 ? 16.121 -4.852 1.344 1.00 33.26 1280 GLU A O 1
ATOM 2314 N N . GLU A 1 304 ? 14.217 -4.024 2.201 1.00 33.26 1281 GLU A N 1
ATOM 2315 C CA . GLU A 1 304 ? 14.874 -3.058 3.085 1.00 33.54 1281 GLU A CA 1
ATOM 2316 C C . GLU A 1 304 ? 15.770 -3.704 4.148 1.00 33.48 1281 GLU A C 1
ATOM 2317 O O . GLU A 1 304 ? 16.767 -3.117 4.563 1.00 34.03 1281 GLU A O 1
ATOM 2323 N N . ASN A 1 305 ? 15.420 -4.910 4.580 1.00 33.51 1282 ASN A N 1
ATOM 2324 C CA . ASN A 1 305 ? 16.180 -5.590 5.621 1.00 33.84 1282 ASN A CA 1
ATOM 2325 C C . ASN A 1 305 ? 17.521 -6.086 5.084 1.00 35.06 1282 ASN A C 1
ATOM 2326 O O . ASN A 1 305 ? 17.634 -7.218 4.609 1.00 34.79 1282 ASN A O 1
ATOM 2331 N N . LYS A 1 306 ? 18.527 -5.212 5.173 1.00 36.44 1283 LYS A N 1
ATOM 2332 C CA . LYS A 1 306 ? 19.837 -5.431 4.555 1.00 37.48 1283 LYS A CA 1
ATOM 2333 C C . LYS A 1 306 ? 20.959 -5.210 5.562 1.00 38.09 1283 LYS A C 1
ATOM 2334 O O . LYS A 1 306 ? 21.052 -5.919 6.569 1.00 39.06 1283 LYS A O 1
ATOM 2336 N N . TYR B 2 2 ? -6.673 4.424 24.039 1.00 38.25 621 TYR B N 1
ATOM 2337 C CA . TYR B 2 2 ? -5.357 5.123 24.152 1.00 37.86 621 TYR B CA 1
ATOM 2338 C C . TYR B 2 2 ? -5.137 5.583 25.602 1.00 37.95 621 TYR B C 1
ATOM 2339 O O . TYR B 2 2 ? -4.889 6.775 25.861 1.00 37.89 621 TYR B O 1
ATOM 2348 N N . ASN B 2 3 ? -5.226 4.623 26.531 1.00 37.48 622 ASN B N 1
ATOM 2349 C CA . ASN B 2 3 ? -5.175 4.890 27.974 1.00 37.12 622 ASN B CA 1
ATOM 2350 C C . ASN B 2 3 ? -3.819 5.325 28.496 1.00 36.14 622 ASN B C 1
ATOM 2351 O O . ASN B 2 3 ? -2.798 4.691 28.190 1.00 35.85 622 ASN B O 1
ATOM 2356 N N . PRO B 2 4 ? -3.798 6.412 29.289 1.00 35.29 623 PRO B N 1
ATOM 2357 C CA . PRO B 2 4 ? -2.578 6.692 29.998 1.00 34.14 623 PRO B CA 1
ATOM 2358 C C . PRO B 2 4 ? -2.527 5.794 31.226 1.00 32.74 623 PRO B C 1
ATOM 2359 O O . PRO B 2 4 ? -3.571 5.480 31.841 1.00 32.97 623 PRO B O 1
ATOM 2363 N N . TYR B 2 5 ? -1.316 5.360 31.538 1.00 29.79 624 TYR B N 1
ATOM 2364 C CA . TYR B 2 5 ? -1.028 4.589 32.731 1.00 27.29 624 TYR B CA 1
ATOM 2365 C C . TYR B 2 5 ? 0.057 5.354 33.478 1.00 26.55 624 TYR B C 1
ATOM 2366 O O . TYR B 2 5 ? 1.214 4.943 33.480 1.00 25.77 624 TYR B O 1
ATOM 2375 N N . PRO B 2 6 ? -0.315 6.483 34.123 1.00 25.90 625 PRO B N 1
ATOM 2376 C CA . PRO B 2 6 ? 0.668 7.315 34.819 1.00 25.88 625 PRO B CA 1
ATOM 2377 C C . PRO B 2 6 ? 1.468 6.554 35.882 1.00 25.29 625 PRO B C 1
ATOM 2378 O O . PRO B 2 6 ? 2.633 6.870 36.117 1.00 25.51 625 PRO B O 1
ATOM 2382 N N . GLU B 2 7 ? 0.841 5.550 36.486 1.00 24.69 626 GLU B N 1
ATOM 2383 C CA . GLU B 2 7 ? 1.447 4.719 37.511 1.00 24.21 626 GLU B CA 1
ATOM 2384 C C . GLU B 2 7 ? 2.550 3.820 36.950 1.00 23.20 626 GLU B C 1
ATOM 2385 O O . GLU B 2 7 ? 3.318 3.226 37.711 1.00 23.62 626 GLU B O 1
ATOM 2391 N N . ASP B 2 8 ? 2.630 3.726 35.622 1.00 20.94 627 ASP B N 1
ATOM 2392 C CA . ASP B 2 8 ? 3.702 2.953 34.976 1.00 20.15 627 ASP B CA 1
ATOM 2393 C C . ASP B 2 8 ? 5.003 3.752 34.896 1.00 20.29 627 ASP B C 1
ATOM 2394 O O . ASP B 2 8 ? 5.998 3.260 34.359 1.00 19.47 627 ASP B O 1
ATOM 2399 N N . TYR B 2 9 ? 4.989 4.984 35.399 1.00 19.61 628 TYR B N 1
ATOM 2400 C CA . TYR B 2 9 ? 6.214 5.802 35.475 1.00 20.54 628 TYR B CA 1
ATOM 2401 C C . TYR B 2 9 ? 6.446 6.251 36.904 1.00 21.03 628 TYR B C 1
ATOM 2402 O O . TYR B 2 9 ? 5.493 6.487 37.630 1.00 22.25 628 TYR B O 1
ATOM 2411 N N . GLY B 2 10 ? 7.709 6.375 37.295 1.00 21.43 629 GLY B N 1
ATOM 2412 C CA . GLY B 2 10 ? 8.056 6.852 38.637 1.00 22.48 629 GLY B CA 1
ATOM 2413 C C . GLY B 2 10 ? 9.213 7.825 38.598 1.00 23.03 629 GLY B C 1
ATOM 2414 O O . GLY B 2 10 ? 10.065 7.754 37.710 1.00 22.60 629 GLY B O 1
ATOM 2415 N N . ASP B 2 11 ? 9.242 8.748 39.559 1.00 23.72 630 ASP B N 1
ATOM 2416 C CA . ASP B 2 11 ? 10.354 9.688 39.672 1.00 24.96 630 ASP B CA 1
ATOM 2417 C C . ASP B 2 11 ? 11.540 8.984 40.319 1.00 25.01 630 ASP B C 1
ATOM 2418 O O . ASP B 2 11 ? 11.535 8.721 41.536 1.00 25.37 630 ASP B O 1
ATOM 2423 N N . ILE B 2 12 ? 12.539 8.662 39.505 1.00 24.04 631 ILE B N 1
ATOM 2424 C CA . ILE B 2 12 ? 13.736 7.964 39.972 1.00 24.24 631 ILE B CA 1
ATOM 2425 C C . ILE B 2 12 ? 14.985 8.588 39.358 1.00 24.14 631 ILE B C 1
ATOM 2426 O O . ILE B 2 12 ? 14.897 9.332 38.380 1.00 24.68 631 ILE B O 1
ATOM 2431 N N . GLU B 2 13 ? 16.147 8.284 39.933 1.00 23.60 632 GLU B N 1
ATOM 2432 C CA . GLU B 2 13 ? 17.414 8.694 39.357 1.00 23.40 632 GLU B CA 1
ATOM 2433 C C . GLU B 2 13 ? 18.098 7.496 38.708 1.00 22.80 632 GLU B C 1
ATOM 2434 O O . GLU B 2 13 ? 18.146 6.405 39.284 1.00 22.99 632 GLU B O 1
ATOM 2440 N N . ILE B 2 14 ? 18.606 7.705 37.496 1.00 22.30 633 ILE B N 1
ATOM 2441 C CA . ILE B 2 14 ? 19.445 6.700 36.832 1.00 21.90 633 ILE B CA 1
ATOM 2442 C C . ILE B 2 14 ? 20.832 7.273 36.520 1.00 23.14 633 ILE B C 1
ATOM 2443 O O . ILE B 2 14 ? 21.054 8.493 36.635 1.00 24.09 633 ILE B O 1
ATOM 2448 N N . GLY B 2 15 ? 21.757 6.407 36.123 1.00 23.64 634 GLY B N 1
ATOM 2449 C CA . GLY B 2 15 ? 23.102 6.853 35.760 1.00 24.76 634 GLY B CA 1
ATOM 2450 C C . GLY B 2 15 ? 24.003 7.003 36.971 1.00 26.01 634 GLY B C 1
ATOM 2451 O O . GLY B 2 15 ? 23.606 6.696 38.102 1.00 26.11 634 GLY B O 1
#

InterPro domains:
  IPR000494 Receptor L-domain [PF01030] (52-163)
  IPR000494 Receptor L-domain [PF01030] (359-470)
  IPR000719 Protein kinase domain [PS50011] (1023-1298)
  IPR001245 Serine-threonine/tyrosine-protein kinase, catalytic domain [PF07714] (1023-1289)
  IPR001245 Serine-threonine/tyrosine-protein kinase, catalytic domain [PR00109] (1103-1116)
  IPR001245 Serine-threonine/tyrosine-protein kinase, catalytic domain [PR00109] (1149-1167)
  IPR001245 Serine-threonine/tyrosine-protein kinase, catalytic domain [PR00109] (1198-1208)
  IPR001245 Serine-threonine/tyrosine-protein kinase, catalytic domain [PR00109] (1217-1239)
  IPR001245 Serine-threonine/tyrosine-protein kinase, catalytic domain [PR00109] (1261-1283)
  IPR002011 Tyrosine-protein kinase, receptor class II, conserved site [PS00239] (1183-1191)
  IPR003961 Fibronectin type III [PS50853] (624-726)
  IPR003961 Fibronectin type III [PS50853] (853-947)
  IPR003961 Fibronectin type III [SM00060] (492-600)
  IPR003961 Fibronectin type III [SM00060] (622-831)
  IPR003961 Fibronectin type III [SM00060] (851-934)
  IPR003961 Fibronectin type III [cd00063] (622-665)
  IPR003961 Fibronectin type III [cd00063] (867-944)
  IPR006211 Furin-like cysteine-rich domain [PF00757] (179-340)
  IPR006212 Furin-like repeat [SM00261] (231-274)
  IPR006212 Furin-like repeat [SM00261] (277-321)

Foldseek 3Di:
DVQADDPVQKAFDAWPAADPFGTKTWIKGAPQDPPDRIDTWIKDFGDPPGDPVSVVLVVVQLVVQVPDDAPQAWHFRHWHPPDDDIITITHDAPQAFQLVNLLLQPPPRPNVVPDHAADPLRLLQQLLSALLQLLRCVLVQKFQQDQARNQWGQHPVRRIHGHDSSPIDGHVPLADDDDDPHPQLQFALCCLVGVDTHLLRVLLSSLVNLQCSQQSHDPFPPVDDSVRSSVQRNVLHDGDHHPPRDVVSVVLSVLSRDNDSVRHDGSLVSSVVSVVSYDPCDLVRTPSNDPSPD/DDDDVVVDDDDDDD

Nearest PDB structures (foldseek):
  3ekn-assembly1_A  TM=9.534E-01  e=1.295E-51  Homo sapiens
  2zm3-assembly1_A  TM=9.567E-01  e=1.257E-47  Homo sapiens
  3f5p-assembly3_C  TM=9.316E-01  e=3.448E-46  Homo sapiens
  3nw7-assembly1_A  TM=9.052E-01  e=9.664E-44  Homo sapiens
  5fxr-assembly1_A  TM=8.927E-01  e=1.666E-42  Homo sapiens

B-factor: mean 24.29, std 7.02, range [12.1, 51.11]

CATH classification: 3.30.200.20 (+1 more: 1.10.510.10)

Secondary structure (DSSP, 8-state):
-TTB--GGGEEEEEEEEE-SSSEEEEEEEET-STT-SEEEEEEE---TT--HHHHHHHHHHHHHHTT---TTBPPEEEEE-SSSS-EEEEE--TT-BHHHHHHHTSTT-TT--S-PPPPHHHHHHHHHHHHHHHHHHHHTTEE-S--SGGGEEE-TT--EEE---TT-EE-------EEEEE-GGG--HHHHHH----HHHHHHHHHHHHHHHHTTSPPTTTT--HHHHHHHHHTT--PPPPTT--HHHHHHHHHHT-SSGGGSPPHHHHHHHHTTSS-TTHHHH-STTSTT--/----GGG-EEEEE-

Solvent-accessible surface area: 14805 Å² total

Organism: Homo sapiens (NCBI:txid9606)

Radius of gyration: 18.91 Å; Cα contacts (8 Å, |Δi|>4): 583; chains: 2; bounding box: 44×51×48 Å